Protein AF-A0A2N9L2E3-F1 (afdb_monomer_lite)

Structure (mmCIF, N/CA/C/O backbone):
data_AF-A0A2N9L2E3-F1
#
_entry.id   AF-A0A2N9L2E3-F1
#
loop_
_atom_site.group_PDB
_atom_site.id
_atom_site.type_symbol
_atom_site.label_atom_id
_atom_site.label_alt_id
_atom_site.label_comp_id
_atom_site.label_asym_id
_atom_site.label_entity_id
_atom_site.label_seq_id
_atom_site.pdbx_PDB_ins_code
_atom_site.Cartn_x
_atom_site.Cartn_y
_atom_site.Cartn_z
_atom_site.occupancy
_atom_site.B_iso_or_equiv
_atom_site.auth_seq_id
_atom_site.auth_comp_id
_atom_site.auth_asym_id
_atom_site.auth_atom_id
_atom_site.pdbx_PDB_model_num
ATOM 1 N N . MET A 1 1 ? 30.859 18.072 46.329 1.00 41.88 1 MET A N 1
ATOM 2 C CA . MET A 1 1 ? 30.736 16.629 46.038 1.00 41.88 1 MET A CA 1
ATOM 3 C C . MET A 1 1 ? 30.097 16.523 44.657 1.00 41.88 1 MET A C 1
ATOM 5 O O . MET A 1 1 ? 28.894 16.377 44.553 1.00 41.88 1 MET A O 1
ATOM 9 N N . GLU A 1 2 ? 30.746 16.957 43.581 1.00 43.81 2 GLU A N 1
ATOM 10 C CA . GLU A 1 2 ? 31.979 16.424 42.976 1.00 43.81 2 GLU A CA 1
ATOM 11 C C . GLU A 1 2 ? 31.800 14.961 42.549 1.00 43.81 2 GLU A C 1
ATOM 13 O O . GLU A 1 2 ? 31.823 14.057 43.376 1.00 43.81 2 GLU A O 1
ATOM 18 N N . GLY A 1 3 ? 31.555 14.770 41.253 1.00 44.00 3 GLY A N 1
ATOM 19 C CA . GLY A 1 3 ? 31.349 13.480 40.601 1.00 44.00 3 GLY A CA 1
ATOM 20 C C . GLY A 1 3 ? 31.456 13.664 39.091 1.00 44.00 3 GLY A C 1
ATOM 21 O O . GLY A 1 3 ? 30.455 13.857 38.412 1.00 44.00 3 GLY A O 1
ATOM 22 N N . ALA A 1 4 ? 32.693 13.716 38.599 1.00 45.03 4 ALA A N 1
ATOM 23 C CA . ALA A 1 4 ? 33.042 13.855 37.191 1.00 45.03 4 ALA A CA 1
ATOM 24 C C . ALA A 1 4 ? 33.104 12.473 36.521 1.00 45.03 4 ALA A C 1
ATOM 26 O O . ALA A 1 4 ? 33.904 11.630 36.928 1.00 45.03 4 ALA A O 1
ATOM 27 N N . GLU A 1 5 ? 32.305 12.252 35.476 1.00 58.72 5 GLU A N 1
ATOM 28 C CA . GLU A 1 5 ? 32.375 11.047 34.644 1.00 58.72 5 GLU A CA 1
ATOM 29 C C . GLU A 1 5 ? 33.217 11.318 33.387 1.00 58.72 5 GLU A C 1
ATOM 31 O O . GLU A 1 5 ? 32.956 12.237 32.610 1.00 58.72 5 GLU A O 1
ATOM 36 N N . ARG A 1 6 ? 34.288 10.531 33.224 1.00 53.75 6 ARG A N 1
ATOM 37 C CA . ARG A 1 6 ? 35.247 10.606 32.114 1.00 53.75 6 ARG A CA 1
ATOM 38 C C . ARG A 1 6 ? 34.691 9.904 30.875 1.00 53.75 6 ARG A C 1
ATOM 40 O O . ARG A 1 6 ? 34.560 8.684 30.861 1.00 53.75 6 ARG A O 1
ATOM 47 N N . VAL A 1 7 ? 34.495 10.657 29.796 1.00 56.91 7 VAL A N 1
ATOM 48 C CA . VAL A 1 7 ? 34.289 10.114 28.446 1.00 56.91 7 VAL A CA 1
ATOM 49 C C . VAL A 1 7 ? 35.645 9.703 27.869 1.00 56.91 7 VAL A C 1
ATOM 51 O O . VAL A 1 7 ? 36.526 10.535 27.663 1.00 56.91 7 VAL A O 1
ATOM 54 N N . THR A 1 8 ? 35.822 8.404 27.623 1.00 58.72 8 THR A N 1
ATOM 55 C CA . THR A 1 8 ? 37.020 7.845 26.980 1.00 58.72 8 THR A CA 1
ATOM 56 C C . THR A 1 8 ? 36.749 7.695 25.485 1.00 58.72 8 THR A C 1
ATOM 58 O O . THR A 1 8 ? 36.034 6.786 25.070 1.00 58.72 8 THR A O 1
ATOM 61 N N . ALA A 1 9 ? 37.312 8.589 24.672 1.00 44.62 9 ALA A N 1
ATOM 62 C CA . ALA A 1 9 ? 37.308 8.474 23.217 1.00 44.62 9 ALA A CA 1
ATOM 63 C C . ALA A 1 9 ? 38.351 7.432 22.774 1.00 44.62 9 ALA A C 1
ATOM 65 O O . ALA A 1 9 ? 39.535 7.562 23.089 1.00 44.62 9 ALA A O 1
ATOM 66 N N . ARG A 1 10 ? 37.924 6.397 22.040 1.00 51.38 10 ARG A N 1
ATOM 67 C CA . ARG A 1 10 ? 38.826 5.504 21.299 1.00 51.38 10 ARG A CA 1
ATOM 68 C C . ARG A 1 10 ? 38.877 5.946 19.840 1.00 51.38 10 ARG A C 1
ATOM 70 O O . ARG A 1 10 ? 37.860 5.946 19.155 1.00 51.38 10 ARG A O 1
ATOM 77 N N . ALA A 1 11 ? 40.077 6.310 19.407 1.00 46.22 11 ALA A N 1
ATOM 78 C CA . ALA A 1 11 ? 40.454 6.485 18.013 1.00 46.22 11 ALA A CA 1
ATOM 79 C C . ALA A 1 11 ? 40.506 5.124 17.298 1.00 46.22 11 ALA A C 1
ATOM 81 O O . ALA A 1 11 ? 40.903 4.126 17.904 1.00 46.22 11 ALA A O 1
ATOM 82 N N . GLN A 1 12 ? 40.148 5.098 16.013 1.00 54.38 12 GLN A N 1
ATOM 83 C CA . GLN A 1 12 ? 40.320 3.943 15.131 1.00 54.38 12 GLN A CA 1
ATOM 84 C C . GLN A 1 12 ? 41.222 4.352 13.952 1.00 54.38 12 GLN A C 1
ATOM 86 O O . GLN A 1 12 ? 41.016 5.444 13.422 1.00 54.38 12 GLN A O 1
ATOM 91 N N . PRO A 1 13 ? 42.245 3.552 13.591 1.00 57.94 13 PRO A N 1
ATOM 92 C CA . PRO A 1 13 ? 43.304 3.985 12.686 1.00 57.94 13 PRO A CA 1
ATOM 93 C C . PRO A 1 13 ? 42.975 3.792 11.202 1.00 57.94 13 PRO A C 1
ATOM 95 O O . PRO A 1 13 ? 42.287 2.848 10.810 1.00 57.94 13 PRO A O 1
ATOM 98 N N . ASP A 1 14 ? 43.565 4.684 10.407 1.00 49.47 14 ASP A N 1
ATOM 99 C CA . ASP A 1 14 ? 43.760 4.597 8.962 1.00 49.47 14 ASP A CA 1
ATOM 100 C C . ASP A 1 14 ? 44.561 3.350 8.558 1.00 49.47 14 ASP A C 1
ATOM 102 O O . ASP A 1 14 ? 45.510 2.956 9.242 1.00 49.47 14 ASP A O 1
ATOM 106 N N . GLY A 1 15 ? 44.255 2.780 7.388 1.00 39.06 15 GLY A N 1
ATOM 107 C CA . GLY A 1 15 ? 45.138 1.790 6.777 1.00 39.06 15 GLY A CA 1
ATOM 108 C C . GLY A 1 15 ? 44.638 1.124 5.494 1.00 39.06 15 GLY A C 1
ATOM 109 O O . GLY A 1 15 ? 43.715 0.321 5.527 1.00 39.06 15 GLY A O 1
ATOM 110 N N . MET A 1 16 ? 45.398 1.370 4.420 1.00 37.59 16 MET A N 1
ATOM 111 C CA . MET A 1 16 ? 45.672 0.501 3.260 1.00 37.59 16 MET A CA 1
ATOM 112 C C . MET A 1 16 ? 44.756 0.536 2.024 1.00 37.59 16 MET A C 1
ATOM 114 O O . MET A 1 16 ? 43.832 -0.248 1.835 1.00 37.59 16 MET A O 1
ATOM 118 N N . THR A 1 17 ? 45.171 1.416 1.108 1.00 46.88 17 THR A N 1
ATOM 119 C CA . THR A 1 17 ? 45.530 1.127 -0.296 1.00 46.88 17 THR A CA 1
ATOM 120 C C . THR A 1 17 ? 45.508 -0.347 -0.729 1.00 46.88 17 THR A C 1
ATOM 122 O O . THR A 1 17 ? 46.245 -1.167 -0.181 1.00 46.88 17 THR A O 1
ATOM 125 N N . SER A 1 18 ? 44.793 -0.642 -1.821 1.00 40.97 18 SER A N 1
ATOM 126 C CA . SER A 1 18 ? 45.051 -1.817 -2.658 1.00 40.97 18 SER A CA 1
ATOM 127 C C . SER A 1 18 ? 45.121 -1.417 -4.132 1.00 40.97 18 SER A C 1
ATOM 129 O O . SER A 1 18 ? 44.235 -0.756 -4.675 1.00 40.97 18 SER A O 1
ATOM 131 N N . GLU A 1 19 ? 46.254 -1.784 -4.714 1.00 40.25 19 GLU A N 1
ATOM 132 C CA . GLU A 1 19 ? 46.719 -1.558 -6.070 1.00 40.25 19 GLU A CA 1
ATOM 133 C C . GLU A 1 19 ? 46.120 -2.538 -7.098 1.00 40.25 19 GLU A C 1
ATOM 135 O O . GLU A 1 19 ? 45.819 -3.688 -6.802 1.00 40.25 19 GLU A O 1
ATOM 140 N N . HIS A 1 20 ? 46.056 -2.045 -8.339 1.00 42.19 20 HIS A N 1
ATOM 141 C CA . HIS A 1 20 ? 46.282 -2.723 -9.624 1.00 42.19 20 HIS A CA 1
ATOM 142 C C . HIS A 1 20 ? 45.625 -4.082 -9.946 1.00 42.19 20 HIS A C 1
ATOM 144 O O . HIS A 1 20 ? 46.010 -5.143 -9.468 1.00 42.19 20 HIS A O 1
ATOM 150 N N . GLY A 1 21 ? 44.772 -4.059 -10.981 1.00 38.12 21 GLY A N 1
ATOM 151 C CA . GLY A 1 21 ? 44.337 -5.264 -11.692 1.00 38.12 21 GLY A CA 1
ATOM 152 C C . GLY A 1 21 ? 43.507 -5.011 -12.955 1.00 38.12 21 GLY A C 1
ATOM 153 O O . GLY A 1 21 ? 42.462 -5.628 -13.121 1.00 38.12 21 GLY A O 1
ATOM 154 N N . LEU A 1 22 ? 43.925 -4.108 -13.856 1.00 40.19 22 LEU A N 1
ATOM 155 C CA . LEU A 1 22 ? 43.247 -3.911 -15.149 1.00 40.19 22 LEU A CA 1
ATOM 156 C C . LEU A 1 22 ? 43.776 -4.918 -16.190 1.00 40.19 22 LEU A C 1
ATOM 158 O O . LEU A 1 22 ? 44.653 -4.619 -17.002 1.00 40.19 22 LEU A O 1
ATOM 162 N N . LEU A 1 23 ? 43.246 -6.142 -16.158 1.00 43.78 23 LEU A N 1
ATOM 163 C CA . LEU A 1 23 ? 43.418 -7.119 -17.231 1.00 43.78 23 LEU A CA 1
ATOM 164 C C . LEU A 1 23 ? 42.372 -6.873 -18.323 1.00 43.78 23 LEU A C 1
ATOM 166 O O . LEU A 1 23 ? 41.165 -6.919 -18.099 1.00 43.78 23 LEU A O 1
ATOM 170 N N . ARG A 1 24 ? 42.887 -6.617 -19.528 1.00 47.34 24 ARG A N 1
ATOM 171 C CA . ARG A 1 24 ? 42.177 -6.606 -20.810 1.00 47.34 24 ARG A CA 1
ATOM 172 C C . ARG A 1 24 ? 41.229 -7.807 -20.915 1.00 47.34 24 ARG A C 1
ATOM 174 O O . ARG A 1 24 ? 41.701 -8.923 -21.112 1.00 47.34 24 ARG A O 1
ATOM 181 N N . SER A 1 25 ? 39.919 -7.573 -20.911 1.00 42.22 25 SER A N 1
ATOM 182 C CA . SER A 1 25 ? 38.968 -8.548 -21.450 1.00 42.22 25 SER A CA 1
ATOM 183 C C . SER A 1 25 ? 38.537 -8.096 -22.836 1.00 42.22 25 SER A C 1
ATOM 185 O O . SER A 1 25 ? 37.874 -7.077 -23.025 1.00 42.22 25 SER A O 1
ATOM 187 N N . ARG A 1 26 ? 39.051 -8.830 -23.822 1.00 47.16 26 ARG A N 1
ATOM 188 C CA . ARG A 1 26 ? 38.783 -8.648 -25.239 1.00 47.16 26 ARG A CA 1
ATOM 189 C C . ARG A 1 26 ? 37.327 -8.985 -25.530 1.00 47.16 26 ARG A C 1
ATOM 191 O O . ARG A 1 26 ? 36.813 -10.014 -25.107 1.00 47.16 26 ARG A O 1
ATOM 198 N N . SER A 1 27 ? 36.735 -8.112 -26.333 1.00 47.62 27 SER A N 1
ATOM 199 C CA . SER A 1 27 ? 35.524 -8.339 -27.105 1.00 47.62 27 SER A CA 1
ATOM 200 C C . SER A 1 27 ? 35.554 -9.714 -27.781 1.00 47.62 27 SER A C 1
ATOM 202 O O . SER A 1 27 ? 36.445 -10.000 -28.581 1.00 47.62 27 SER A O 1
ATOM 204 N N . ALA A 1 28 ? 34.577 -10.553 -27.452 1.00 43.78 28 ALA A N 1
ATOM 205 C CA . ALA A 1 28 ? 34.227 -11.736 -28.218 1.00 43.78 28 ALA A CA 1
ATOM 206 C C . ALA A 1 28 ? 32.705 -11.895 -28.160 1.00 43.78 28 ALA A C 1
ATOM 208 O O . ALA A 1 28 ? 32.147 -12.475 -27.230 1.00 43.78 28 ALA A O 1
ATOM 209 N N . CYS A 1 29 ? 32.033 -11.341 -29.171 1.00 39.19 29 CYS A N 1
ATOM 210 C CA . CYS A 1 29 ? 30.687 -11.745 -29.553 1.00 39.19 29 CYS A CA 1
ATOM 211 C C . CYS A 1 29 ? 30.735 -13.211 -29.998 1.00 39.19 29 CYS A C 1
ATOM 213 O O . CYS A 1 29 ? 30.868 -13.504 -31.184 1.00 39.19 29 CYS A O 1
ATOM 215 N N . HIS A 1 30 ? 30.638 -14.139 -29.049 1.00 38.81 30 HIS A N 1
ATOM 216 C CA . HIS A 1 30 ? 30.256 -15.508 -29.356 1.00 38.81 30 HIS A CA 1
ATOM 217 C C . HIS A 1 30 ? 28.737 -15.615 -29.282 1.00 38.81 30 HIS A C 1
ATOM 219 O O . HIS A 1 30 ? 28.130 -15.816 -28.234 1.00 38.81 30 HIS A O 1
ATOM 225 N N . LEU A 1 31 ? 28.149 -15.447 -30.462 1.00 40.22 31 LEU A N 1
ATOM 226 C CA . LEU A 1 31 ? 26.818 -15.889 -30.829 1.00 40.22 31 LEU A CA 1
ATOM 227 C C . LEU A 1 31 ? 26.735 -17.412 -30.614 1.00 40.22 31 LEU A C 1
ATOM 229 O O . LEU A 1 31 ? 27.096 -18.192 -31.492 1.00 40.22 31 LEU A O 1
ATOM 233 N N . VAL A 1 32 ? 26.294 -17.843 -29.432 1.00 43.12 32 VAL A N 1
ATOM 234 C CA . VAL A 1 32 ? 25.887 -19.232 -29.184 1.00 43.12 32 VAL A CA 1
ATOM 235 C C . VAL A 1 32 ? 24.375 -19.295 -29.374 1.00 43.12 32 VAL A C 1
ATOM 237 O O . VAL A 1 32 ? 23.601 -19.110 -28.441 1.00 43.12 32 VAL A O 1
ATOM 240 N N . ILE A 1 33 ? 23.947 -19.524 -30.617 1.00 41.72 33 ILE A N 1
ATOM 241 C CA . ILE A 1 33 ? 22.590 -19.991 -30.912 1.00 41.72 33 ILE A CA 1
ATOM 242 C C . ILE A 1 33 ? 22.601 -21.498 -30.665 1.00 41.72 33 ILE A C 1
ATOM 244 O O . ILE A 1 33 ? 22.858 -22.295 -31.565 1.00 41.72 33 ILE A O 1
ATOM 248 N N . THR A 1 34 ? 22.357 -21.912 -29.425 1.00 46.38 34 THR A N 1
ATOM 249 C CA . THR A 1 34 ? 21.9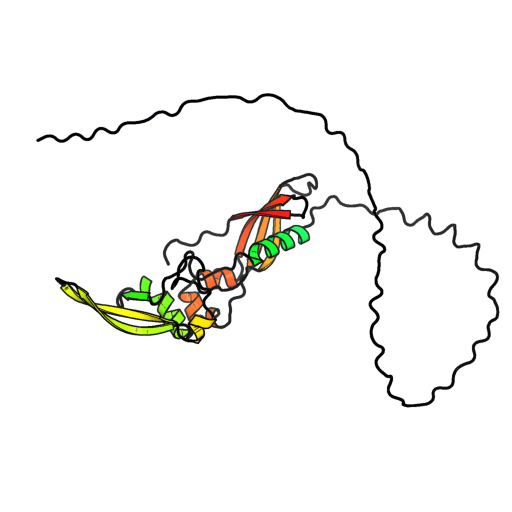45 -23.288 -29.151 1.00 46.38 34 THR A CA 1
ATOM 250 C C . THR A 1 34 ? 20.464 -23.403 -29.490 1.00 46.38 34 THR A C 1
ATOM 252 O O . THR A 1 34 ? 19.596 -22.943 -28.748 1.00 46.38 34 THR A O 1
ATOM 255 N N . LEU A 1 35 ? 20.172 -24.027 -30.634 1.00 42.91 35 LEU A N 1
ATOM 256 C CA . LEU A 1 35 ? 18.849 -24.559 -30.944 1.00 42.91 35 LEU A CA 1
ATOM 257 C C . LEU A 1 35 ? 18.411 -25.507 -29.814 1.00 42.91 35 LEU A C 1
ATOM 259 O O . LEU A 1 35 ? 18.866 -26.645 -29.737 1.00 42.91 35 LEU A O 1
ATOM 263 N N . ARG A 1 36 ? 17.483 -25.065 -28.961 1.00 47.34 36 ARG A N 1
ATOM 264 C CA . ARG A 1 36 ? 16.607 -25.964 -28.197 1.00 47.34 36 ARG A CA 1
ATOM 265 C C . ARG A 1 36 ? 15.356 -26.230 -29.029 1.00 47.34 36 ARG A C 1
ATOM 267 O O . ARG A 1 36 ? 14.308 -25.632 -28.818 1.00 47.34 36 ARG A O 1
ATOM 274 N N . ALA A 1 37 ? 15.484 -27.139 -29.988 1.00 51.03 37 ALA A N 1
ATOM 275 C CA . ALA A 1 37 ? 14.352 -27.896 -30.500 1.00 51.03 37 ALA A CA 1
ATOM 276 C C . ALA A 1 37 ? 14.330 -29.226 -29.738 1.00 51.03 37 ALA A C 1
ATOM 278 O O . ALA A 1 37 ? 14.983 -30.184 -30.136 1.00 51.03 37 ALA A O 1
ATOM 279 N N . ALA A 1 38 ? 13.640 -29.255 -28.600 1.00 43.78 38 ALA A N 1
ATOM 280 C CA . ALA A 1 38 ? 13.371 -30.491 -27.880 1.00 43.78 38 ALA A CA 1
ATOM 281 C C . ALA A 1 38 ? 11.942 -30.458 -27.324 1.00 43.78 38 ALA A C 1
ATOM 283 O O . ALA A 1 38 ? 11.614 -29.681 -26.432 1.00 43.78 38 ALA A O 1
ATOM 284 N N . GLU A 1 39 ? 11.123 -31.325 -27.920 1.00 48.88 39 GLU A N 1
ATOM 285 C CA . GLU A 1 39 ? 10.063 -32.090 -27.257 1.00 48.88 39 GLU A CA 1
ATOM 286 C C . GLU A 1 39 ? 8.805 -31.335 -26.798 1.00 48.88 39 GLU A C 1
ATOM 288 O O . GLU A 1 39 ? 8.468 -31.259 -25.620 1.00 48.88 39 GLU A O 1
ATOM 293 N N . MET A 1 40 ? 7.989 -30.919 -27.774 1.00 42.97 40 MET A N 1
ATOM 294 C CA . MET A 1 40 ? 6.531 -30.947 -27.608 1.00 42.97 40 MET A CA 1
ATOM 295 C C . MET A 1 40 ? 5.959 -32.247 -28.189 1.00 42.97 40 MET A C 1
ATOM 297 O O . MET A 1 40 ? 5.454 -32.283 -29.307 1.00 42.97 40 MET A O 1
ATOM 301 N N . THR A 1 41 ? 5.972 -33.312 -27.392 1.00 52.06 41 THR A N 1
ATOM 302 C CA . THR A 1 41 ? 5.044 -34.443 -27.545 1.00 52.06 41 THR A CA 1
ATOM 303 C C . THR A 1 41 ? 4.238 -34.591 -26.262 1.00 52.06 41 THR A C 1
ATOM 305 O O . THR A 1 41 ? 4.388 -35.550 -25.510 1.00 52.06 41 THR A O 1
ATOM 308 N N . LYS A 1 42 ? 3.364 -33.614 -25.988 1.00 45.16 42 LYS A N 1
ATOM 309 C CA . LYS A 1 42 ? 2.245 -33.828 -25.065 1.00 45.16 42 LYS A CA 1
ATOM 310 C C . LYS A 1 42 ? 1.120 -34.498 -25.846 1.00 45.16 42 LYS A C 1
ATOM 312 O O . LYS A 1 42 ? 0.374 -33.851 -26.576 1.00 45.16 42 LYS A O 1
ATOM 317 N N . SER A 1 43 ? 1.044 -35.815 -25.694 1.00 47.91 43 SER A N 1
ATOM 318 C CA . SER A 1 43 ? -0.107 -36.633 -26.060 1.00 47.91 43 SER A CA 1
ATOM 319 C C . SER A 1 43 ? -1.349 -36.108 -25.339 1.00 47.91 43 SER A C 1
ATOM 321 O O . SER A 1 43 ? -1.526 -36.340 -24.146 1.00 47.91 43 SER A O 1
ATOM 323 N N . TYR A 1 44 ? -2.208 -35.389 -26.057 1.00 48.75 44 TYR A N 1
ATOM 324 C CA . TYR A 1 44 ? -3.567 -35.123 -25.600 1.00 48.75 44 TYR A CA 1
ATOM 325 C C . TYR A 1 44 ? -4.424 -36.375 -25.850 1.00 48.75 44 TYR A C 1
ATOM 327 O O . TYR A 1 44 ? -4.431 -36.881 -26.978 1.00 48.75 44 TYR A O 1
ATOM 335 N N . PRO A 1 45 ? -5.151 -36.897 -24.845 1.00 57.53 45 PRO A N 1
ATOM 336 C CA . PRO A 1 45 ? -6.137 -37.941 -25.078 1.00 57.53 45 PRO A CA 1
ATOM 337 C C . PRO A 1 45 ? -7.242 -37.402 -25.994 1.00 57.53 45 PRO A C 1
ATOM 339 O O . PRO A 1 45 ? -7.837 -36.355 -25.741 1.00 57.53 45 PRO A O 1
ATOM 342 N N . ARG A 1 46 ? -7.487 -38.123 -27.093 1.00 50.75 46 ARG A N 1
ATOM 343 C CA . ARG A 1 46 ? -8.557 -37.835 -28.051 1.00 50.75 46 ARG A CA 1
ATOM 344 C C . ARG A 1 46 ? -9.906 -37.954 -27.346 1.00 50.75 46 ARG A C 1
ATOM 346 O O . ARG A 1 46 ? -10.272 -39.039 -26.899 1.00 50.75 46 ARG A O 1
ATOM 353 N N . ALA A 1 47 ? -10.653 -36.857 -27.293 1.00 54.38 47 ALA A N 1
ATOM 354 C CA . ALA A 1 47 ? -12.073 -36.905 -26.986 1.00 54.38 47 ALA A CA 1
ATOM 355 C C . ALA A 1 47 ? -12.824 -37.657 -28.110 1.00 54.38 47 ALA A C 1
ATOM 357 O O . ALA A 1 47 ? -12.482 -37.494 -29.287 1.00 54.38 47 ALA A O 1
ATOM 358 N N . PRO A 1 48 ? -13.833 -38.482 -27.784 1.00 57.78 48 PRO A N 1
ATOM 359 C CA . PRO A 1 48 ? -14.661 -39.150 -28.781 1.00 57.78 48 PRO A CA 1
ATOM 360 C C . PRO A 1 48 ? -15.545 -38.133 -29.517 1.00 57.78 48 PRO A C 1
ATOM 362 O O . PRO A 1 48 ? -16.324 -37.409 -28.900 1.00 57.78 48 PRO A O 1
ATOM 365 N N . CYS A 1 49 ? -15.443 -38.089 -30.849 1.00 45.50 49 CYS A N 1
ATOM 366 C CA . CYS A 1 49 ? -16.371 -37.327 -31.679 1.00 45.50 49 CYS A CA 1
ATOM 367 C C . CYS A 1 49 ? -17.790 -37.916 -31.557 1.00 45.50 49 CYS A C 1
ATOM 369 O O . CYS A 1 49 ? -17.969 -39.113 -31.810 1.00 45.50 49 CYS A O 1
ATOM 371 N N . PRO A 1 50 ? -18.811 -37.106 -31.229 1.00 53.78 50 PRO A N 1
ATOM 372 C CA . PRO A 1 50 ? -20.196 -37.534 -31.329 1.00 53.78 50 PRO A CA 1
ATOM 373 C C . PRO A 1 50 ? -20.557 -37.757 -32.802 1.00 53.78 50 PRO A C 1
ATOM 375 O O . PRO A 1 50 ? -20.347 -36.899 -33.660 1.00 53.78 50 PRO A O 1
ATOM 378 N N . ARG A 1 51 ? -21.088 -38.948 -33.093 1.00 54.94 51 ARG A N 1
ATOM 379 C CA . ARG A 1 51 ? -21.717 -39.284 -34.373 1.00 54.94 51 ARG A CA 1
ATOM 380 C C . ARG A 1 51 ? -22.857 -38.305 -34.610 1.00 54.94 51 ARG A C 1
ATOM 382 O O . ARG A 1 51 ? -23.798 -38.350 -33.838 1.00 54.94 51 ARG A O 1
ATOM 389 N N . LEU A 1 52 ? -22.833 -37.527 -35.685 1.00 51.56 52 LEU A N 1
ATOM 390 C CA . LEU A 1 52 ? -24.052 -37.148 -36.397 1.00 51.56 52 LEU A CA 1
ATOM 391 C C . LEU A 1 52 ? -23.694 -36.671 -37.819 1.00 51.56 52 LEU A C 1
ATOM 393 O O . LEU A 1 52 ? -22.989 -35.687 -38.003 1.00 51.56 52 LEU A O 1
ATOM 397 N N . HIS A 1 53 ? -24.253 -37.397 -38.790 1.00 56.66 53 HIS A N 1
ATOM 398 C CA . HIS A 1 53 ? -24.526 -37.031 -40.188 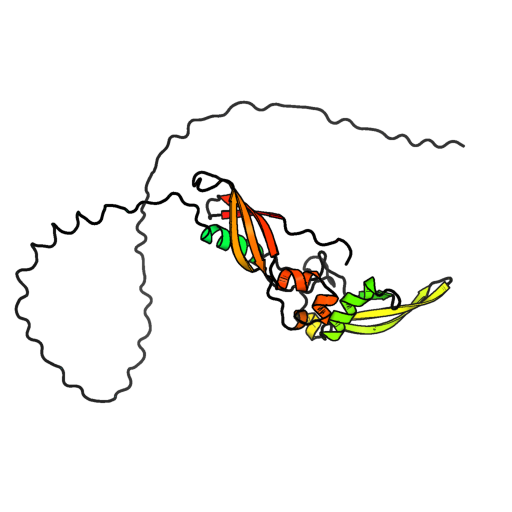1.00 56.66 53 HIS A CA 1
ATOM 399 C C . HIS A 1 53 ? -23.479 -37.373 -41.275 1.00 56.66 53 HIS A C 1
ATOM 401 O O . HIS A 1 53 ? -22.283 -37.142 -41.105 1.00 56.66 53 HIS A O 1
ATOM 407 N N . PRO A 1 54 ? -23.932 -37.949 -42.413 1.00 57.00 54 PRO A N 1
ATOM 408 C CA . PRO A 1 54 ? -23.067 -38.375 -43.504 1.00 57.00 54 PRO A CA 1
ATOM 409 C C . PRO A 1 54 ? -22.781 -37.205 -44.453 1.00 57.00 54 PRO A C 1
ATOM 411 O O . PRO A 1 54 ? -23.675 -36.720 -45.143 1.00 57.00 54 PRO A O 1
ATOM 414 N N . ILE A 1 55 ? -21.521 -36.779 -44.531 1.00 62.00 55 ILE A N 1
ATOM 415 C CA . ILE A 1 55 ? -21.033 -35.914 -45.613 1.00 62.00 55 ILE A CA 1
ATOM 416 C C . ILE A 1 55 ? -20.249 -36.802 -46.593 1.00 62.00 55 ILE A C 1
ATOM 418 O O . ILE A 1 55 ? -19.344 -37.520 -46.158 1.00 62.00 55 ILE A O 1
ATOM 422 N N . PRO A 1 56 ? -20.569 -36.802 -47.901 1.00 54.41 56 PRO A N 1
ATOM 423 C CA . PRO A 1 56 ? -19.886 -37.645 -48.875 1.00 54.41 56 PRO A CA 1
ATOM 424 C C . PRO A 1 56 ? -18.428 -37.211 -49.086 1.00 54.41 56 PRO A C 1
ATOM 426 O O . PRO A 1 56 ? -18.133 -36.061 -49.415 1.00 54.41 56 PRO A O 1
ATOM 429 N N . CYS A 1 57 ? -17.507 -38.169 -48.936 1.00 45.38 57 CYS A N 1
ATOM 430 C CA . CYS A 1 57 ? -16.090 -38.018 -49.252 1.00 45.38 57 CYS A CA 1
ATOM 431 C C . CYS A 1 57 ? -15.890 -37.701 -50.742 1.00 45.38 57 CYS A C 1
ATOM 433 O O . CYS A 1 57 ? -16.112 -38.541 -51.617 1.00 45.38 57 CYS A O 1
ATOM 435 N N . ARG A 1 58 ? -15.411 -36.489 -51.030 1.00 51.44 58 ARG A N 1
ATOM 436 C CA . ARG A 1 58 ? -14.983 -36.060 -52.364 1.00 51.44 58 ARG A CA 1
ATOM 437 C C . ARG A 1 58 ? -13.634 -36.711 -52.702 1.00 51.44 58 ARG A C 1
ATOM 439 O O . ARG A 1 58 ? -12.613 -36.363 -52.116 1.00 51.44 58 ARG A O 1
ATOM 446 N N . LYS A 1 59 ? -13.636 -37.655 -53.649 1.00 49.44 59 LYS A N 1
ATOM 447 C CA . LYS A 1 59 ? -12.431 -38.229 -54.279 1.00 49.44 59 LYS A CA 1
ATOM 448 C C . LYS A 1 59 ? -11.671 -37.131 -55.036 1.00 49.44 59 LYS A C 1
ATOM 450 O O . LYS A 1 59 ? -12.170 -36.623 -56.036 1.00 49.44 59 LYS A O 1
ATOM 455 N N . GLY A 1 60 ? -10.481 -36.770 -54.560 1.00 47.94 60 GLY A N 1
ATOM 456 C CA . GLY A 1 60 ? -9.521 -35.938 -55.289 1.00 47.94 60 GLY A CA 1
ATOM 457 C C . GLY A 1 60 ? -8.516 -36.812 -56.039 1.00 47.94 60 GLY A C 1
ATOM 458 O O . GLY A 1 60 ? -7.869 -37.661 -55.430 1.00 47.94 60 GLY A O 1
ATOM 459 N N . ASN A 1 61 ? -8.414 -36.619 -57.355 1.00 54.38 61 ASN A N 1
ATOM 460 C CA . ASN A 1 61 ? -7.439 -37.272 -58.232 1.00 54.38 61 ASN A CA 1
ATOM 461 C C . ASN A 1 61 ? -5.996 -36.844 -57.894 1.00 54.38 61 ASN A C 1
ATOM 463 O O . ASN A 1 61 ? -5.753 -35.643 -57.770 1.00 54.38 61 ASN A O 1
ATOM 467 N N . PRO A 1 62 ? -5.022 -37.771 -57.843 1.00 51.66 62 PRO A N 1
ATOM 468 C CA . PRO A 1 62 ? -3.609 -37.434 -57.762 1.00 51.66 62 PRO A CA 1
ATOM 469 C C . PRO A 1 62 ? -3.017 -37.345 -59.173 1.00 51.66 62 PRO A C 1
ATOM 471 O O . PRO A 1 62 ? -2.593 -38.346 -59.746 1.00 51.66 62 PRO A O 1
ATOM 474 N N . ILE A 1 63 ? -2.978 -36.147 -59.754 1.00 53.91 63 ILE A N 1
ATOM 475 C CA . ILE A 1 63 ? -2.161 -35.885 -60.943 1.00 53.91 63 ILE A CA 1
ATOM 476 C C . ILE A 1 63 ? -1.365 -34.604 -60.697 1.00 53.91 63 ILE A C 1
ATOM 478 O O . ILE A 1 63 ? -1.908 -33.612 -60.223 1.00 53.91 63 ILE A O 1
ATOM 482 N N . LEU A 1 64 ? -0.086 -34.660 -61.074 1.00 52.41 64 LEU A N 1
ATOM 483 C CA . LEU A 1 64 ? 0.881 -33.560 -61.149 1.00 52.41 64 LEU A CA 1
ATOM 484 C C . LEU A 1 64 ? 1.718 -33.253 -59.892 1.00 52.41 64 LEU A C 1
ATOM 486 O O . LEU A 1 64 ? 1.926 -32.113 -59.493 1.00 52.41 64 LEU A O 1
ATOM 490 N N . MET A 1 65 ? 2.329 -34.297 -59.336 1.00 53.91 65 MET A N 1
ATOM 491 C CA . MET A 1 65 ? 3.562 -34.187 -58.554 1.00 53.91 65 MET A CA 1
ATOM 492 C C . MET A 1 65 ? 4.732 -34.484 -59.502 1.00 53.91 65 MET A C 1
ATOM 494 O O . MET A 1 65 ? 5.004 -35.656 -59.731 1.00 53.91 65 MET A O 1
ATOM 498 N N . ARG A 1 66 ? 5.333 -33.456 -60.130 1.00 50.22 66 ARG A N 1
ATOM 499 C CA . ARG A 1 66 ? 6.635 -33.468 -60.858 1.00 50.22 66 ARG A CA 1
ATOM 500 C C . ARG A 1 66 ? 6.755 -32.204 -61.726 1.00 50.22 66 ARG A C 1
ATOM 502 O O . ARG A 1 66 ? 6.511 -32.303 -62.913 1.00 50.22 66 ARG A O 1
ATOM 509 N N . THR A 1 67 ? 7.079 -31.047 -61.132 1.00 50.81 67 THR A N 1
ATOM 510 C CA . THR A 1 67 ? 7.762 -29.876 -61.764 1.00 50.81 67 THR A CA 1
ATOM 511 C C . THR A 1 67 ? 7.602 -28.607 -60.907 1.00 50.81 67 THR A C 1
ATOM 513 O O . THR A 1 67 ? 7.127 -27.580 -61.377 1.00 50.81 67 THR A O 1
ATOM 516 N N . ALA A 1 68 ? 7.965 -28.653 -59.624 1.00 49.66 68 ALA A N 1
ATOM 517 C CA . ALA A 1 68 ? 8.032 -27.439 -58.792 1.00 49.66 68 ALA A CA 1
ATOM 518 C C . ALA A 1 68 ? 9.186 -27.495 -57.775 1.00 49.66 68 ALA A C 1
ATOM 520 O O . ALA A 1 68 ? 9.118 -26.922 -56.695 1.00 49.66 68 ALA A O 1
ATOM 521 N N . ILE A 1 69 ? 10.254 -28.219 -58.115 1.00 51.12 69 ILE A N 1
ATOM 522 C CA . ILE A 1 69 ? 11.487 -28.309 -57.326 1.00 51.12 69 ILE A CA 1
ATOM 523 C C . ILE A 1 69 ? 12.602 -27.711 -58.185 1.00 51.12 69 ILE A C 1
ATOM 525 O O . ILE A 1 69 ? 13.465 -28.439 -58.646 1.00 51.12 69 ILE A O 1
ATOM 529 N N . LEU A 1 70 ? 12.507 -26.424 -58.537 1.00 47.75 70 LEU A N 1
ATOM 530 C CA . LEU A 1 70 ? 13.614 -25.667 -59.161 1.00 47.75 70 LEU A CA 1
ATOM 531 C C . LEU A 1 70 ? 13.401 -24.138 -59.185 1.00 47.75 70 LEU A C 1
ATOM 533 O O . LEU A 1 70 ? 14.124 -23.425 -59.869 1.00 47.75 70 LEU A O 1
ATOM 537 N N . THR A 1 71 ? 12.450 -23.605 -58.411 1.00 46.00 71 THR A N 1
ATOM 538 C CA . THR A 1 71 ? 12.198 -22.153 -58.284 1.00 46.00 71 THR A CA 1
ATOM 539 C C . THR A 1 71 ? 11.922 -21.743 -56.831 1.00 46.00 71 THR A C 1
ATOM 541 O O . THR A 1 71 ? 11.066 -20.910 -56.564 1.00 46.00 71 THR A O 1
ATOM 544 N N . ILE A 1 72 ? 12.624 -22.347 -55.865 1.00 50.38 72 ILE A N 1
ATOM 545 C CA . ILE A 1 72 ? 12.603 -21.939 -54.440 1.00 50.38 72 ILE A CA 1
ATOM 546 C C . ILE A 1 72 ? 14.045 -21.822 -53.913 1.00 50.38 72 ILE A C 1
ATOM 548 O O . ILE A 1 72 ? 14.360 -22.224 -52.801 1.00 50.38 72 ILE A O 1
ATOM 552 N N . VAL A 1 73 ? 14.972 -21.341 -54.747 1.00 50.09 73 VAL A N 1
ATOM 553 C CA . VAL A 1 73 ? 16.378 -21.120 -54.340 1.00 50.09 73 VAL A CA 1
ATOM 554 C C . VAL A 1 73 ? 16.818 -19.663 -54.545 1.00 50.09 73 VAL A C 1
ATOM 556 O O . VAL A 1 73 ? 17.787 -19.236 -53.930 1.00 50.09 73 VAL A O 1
ATOM 559 N N . LEU A 1 74 ? 16.073 -18.843 -55.302 1.00 46.91 74 LEU A N 1
ATOM 560 C CA . LEU A 1 74 ? 16.448 -17.441 -55.566 1.00 46.91 74 LEU A CA 1
ATOM 561 C C . LEU A 1 74 ? 15.622 -16.372 -54.824 1.00 46.91 74 LEU A C 1
ATOM 563 O O . LEU A 1 74 ? 15.953 -15.195 -54.904 1.00 46.91 74 LEU A O 1
ATOM 567 N N . THR A 1 75 ? 14.597 -16.748 -54.056 1.00 47.78 75 THR A N 1
ATOM 568 C CA . THR A 1 75 ? 13.753 -15.824 -53.263 1.00 47.78 75 THR A CA 1
ATOM 569 C C . THR A 1 75 ? 13.959 -15.948 -51.750 1.00 47.78 75 THR A C 1
ATOM 571 O O . THR A 1 75 ? 13.140 -15.474 -50.972 1.00 47.78 75 THR A O 1
ATOM 574 N N . ALA A 1 76 ? 15.062 -16.559 -51.307 1.00 49.31 76 ALA A N 1
ATOM 575 C CA . ALA A 1 76 ? 15.441 -16.627 -49.889 1.00 49.31 76 ALA A CA 1
ATOM 576 C C . ALA A 1 76 ? 16.567 -15.643 -49.503 1.00 49.31 76 ALA A C 1
ATOM 578 O O . ALA A 1 76 ? 16.884 -15.507 -48.326 1.00 49.31 76 ALA A O 1
ATOM 579 N N . ALA A 1 77 ? 17.164 -14.932 -50.468 1.00 50.75 77 ALA A N 1
ATOM 580 C CA . ALA A 1 77 ? 18.328 -14.069 -50.226 1.00 50.75 77 ALA A CA 1
ATOM 581 C C . ALA A 1 77 ? 17.992 -12.588 -49.944 1.00 50.75 77 ALA A C 1
ATOM 583 O O . ALA A 1 77 ? 18.885 -11.824 -49.591 1.00 50.75 77 ALA A O 1
ATOM 584 N N . ALA A 1 78 ? 16.727 -12.168 -50.064 1.00 51.44 78 ALA A N 1
ATOM 585 C CA . ALA A 1 78 ? 16.327 -10.758 -49.929 1.00 51.44 78 ALA A CA 1
ATOM 586 C C . ALA A 1 78 ? 15.651 -10.400 -48.587 1.00 51.44 78 ALA A C 1
ATOM 588 O O . ALA A 1 78 ? 15.243 -9.261 -48.398 1.00 51.44 78 ALA A O 1
ATOM 589 N N . ALA A 1 79 ? 15.539 -11.337 -47.638 1.00 54.25 79 ALA A N 1
ATOM 590 C CA . ALA A 1 79 ? 14.884 -11.101 -46.342 1.00 54.25 79 ALA A CA 1
ATOM 591 C C . ALA A 1 79 ? 15.855 -10.755 -45.191 1.00 54.25 79 ALA A C 1
ATOM 593 O O . ALA A 1 79 ? 15.461 -10.780 -44.029 1.00 54.25 79 ALA A O 1
ATOM 594 N N . LEU A 1 80 ? 17.125 -10.449 -45.486 1.00 54.53 80 LEU A N 1
ATOM 595 C CA . LEU A 1 80 ? 18.148 -10.143 -44.469 1.00 54.53 80 LEU A CA 1
ATOM 596 C C . LEU A 1 80 ? 18.429 -8.644 -44.290 1.00 54.53 80 LEU A C 1
ATOM 598 O O . LEU A 1 80 ? 19.274 -8.267 -43.480 1.00 54.53 80 LEU A O 1
ATOM 602 N N . THR A 1 81 ? 17.732 -7.767 -45.011 1.00 54.12 81 THR A N 1
ATOM 603 C CA . THR A 1 81 ? 17.935 -6.321 -44.895 1.00 54.12 81 THR A CA 1
ATOM 604 C C . THR A 1 81 ? 16.900 -5.695 -43.963 1.00 54.12 81 THR A C 1
ATOM 606 O O . THR A 1 81 ? 15.713 -5.689 -44.274 1.00 54.12 81 THR A O 1
ATOM 609 N N . ALA A 1 82 ? 17.403 -5.106 -42.872 1.00 52.88 82 ALA A N 1
ATOM 610 C CA . ALA A 1 82 ? 16.728 -4.198 -41.936 1.00 52.88 82 ALA A CA 1
ATOM 611 C C . ALA A 1 82 ? 15.984 -4.808 -40.730 1.00 52.88 82 ALA A C 1
ATOM 613 O O . ALA A 1 82 ? 14.929 -4.330 -40.327 1.00 52.88 82 ALA A O 1
ATOM 614 N N . GLY A 1 83 ? 16.617 -5.751 -40.029 1.00 44.91 83 GLY A N 1
ATOM 615 C CA . GLY A 1 83 ? 16.468 -5.823 -38.571 1.00 44.91 83 GLY A CA 1
ATOM 616 C C . GLY A 1 83 ? 17.325 -4.740 -37.912 1.00 44.91 83 GLY A C 1
ATOM 617 O O . GLY A 1 83 ? 18.341 -5.052 -37.299 1.00 44.91 83 GLY A O 1
ATOM 618 N N . CYS A 1 84 ? 16.986 -3.463 -38.111 1.00 50.91 84 CYS A N 1
ATOM 619 C CA . CYS A 1 84 ? 17.654 -2.358 -37.429 1.00 50.91 84 CYS A CA 1
ATOM 620 C C . CYS A 1 84 ? 17.274 -2.452 -35.948 1.00 50.91 84 CYS A C 1
ATOM 622 O O . CYS A 1 84 ? 16.235 -1.942 -35.537 1.00 50.91 84 CYS A O 1
ATOM 624 N N . HIS A 1 85 ? 18.072 -3.164 -35.153 1.00 49.56 85 HIS A N 1
ATOM 625 C CA . HIS A 1 85 ? 17.943 -3.123 -33.705 1.00 49.56 85 HIS A CA 1
ATOM 626 C C . HIS A 1 85 ? 18.307 -1.698 -33.294 1.00 49.56 85 HIS A C 1
ATOM 628 O O . HIS A 1 85 ? 19.480 -1.330 -33.217 1.00 49.56 85 HIS A O 1
ATOM 634 N N . THR A 1 86 ? 17.303 -0.851 -33.089 1.00 53.12 86 THR A N 1
ATOM 635 C CA . THR A 1 86 ? 17.520 0.348 -32.298 1.00 53.12 86 THR A CA 1
ATOM 636 C C . THR A 1 86 ? 17.968 -0.160 -30.933 1.00 53.12 86 THR A C 1
ATOM 638 O O . THR A 1 86 ? 17.298 -0.995 -30.322 1.00 53.12 86 THR A O 1
ATOM 641 N N . ASN A 1 87 ? 19.138 0.280 -30.470 1.00 58.59 87 ASN A N 1
ATOM 642 C CA . ASN A 1 87 ? 19.645 0.009 -29.120 1.00 58.59 87 ASN A CA 1
ATOM 643 C C . ASN A 1 87 ? 18.836 0.812 -28.083 1.00 58.59 87 ASN A C 1
ATOM 645 O O . ASN A 1 87 ? 19.375 1.500 -27.223 1.00 58.59 87 ASN A O 1
ATOM 649 N N . THR A 1 88 ? 17.517 0.794 -28.237 1.00 71.31 88 THR A N 1
ATOM 650 C CA . THR A 1 88 ? 16.556 1.456 -27.379 1.00 71.31 88 THR A CA 1
ATOM 651 C C . THR A 1 88 ? 16.320 0.580 -26.175 1.00 71.31 88 THR A C 1
ATOM 653 O O . THR A 1 88 ? 16.175 -0.639 -26.280 1.00 71.31 88 THR A O 1
ATOM 656 N N . VAL A 1 89 ? 16.290 1.226 -25.026 1.00 82.69 89 VAL A N 1
ATOM 657 C CA . VAL A 1 89 ? 16.043 0.573 -23.752 1.00 82.69 89 VAL A CA 1
ATOM 658 C C . VAL A 1 89 ? 14.605 0.071 -23.735 1.00 82.69 89 VAL A C 1
ATOM 660 O O . VAL A 1 89 ? 13.675 0.826 -24.018 1.00 82.69 89 VAL A O 1
ATOM 663 N N . ASP A 1 90 ? 14.417 -1.207 -23.410 1.00 88.19 90 ASP A N 1
ATOM 664 C CA . ASP A 1 90 ? 13.084 -1.790 -23.302 1.00 88.19 90 ASP A CA 1
ATOM 665 C C . ASP A 1 90 ? 12.420 -1.382 -21.977 1.00 88.19 90 ASP A C 1
ATOM 667 O O . ASP A 1 90 ? 12.698 -1.939 -20.911 1.00 88.19 90 ASP A O 1
ATOM 671 N N . THR A 1 91 ? 11.512 -0.408 -22.041 1.00 91.19 91 THR A N 1
ATOM 672 C CA . THR A 1 91 ? 10.741 0.056 -20.879 1.00 91.19 91 THR A CA 1
ATOM 673 C C . THR A 1 91 ? 9.775 -1.006 -20.352 1.00 91.19 91 THR A C 1
ATOM 675 O O . THR A 1 91 ? 9.419 -0.974 -19.169 1.00 91.19 91 THR A O 1
ATOM 678 N N . PHE A 1 92 ? 9.385 -1.988 -21.174 1.00 92.75 92 PHE A N 1
ATOM 679 C CA . PHE A 1 92 ? 8.588 -3.122 -20.716 1.00 92.75 92 PHE A CA 1
ATOM 680 C C . PHE A 1 92 ? 9.387 -3.989 -19.738 1.00 92.75 92 PHE A C 1
ATOM 682 O O . PHE A 1 92 ? 8.849 -4.417 -18.713 1.00 92.75 92 PHE A O 1
ATOM 689 N N . ALA A 1 93 ? 10.687 -4.169 -19.982 1.00 93.38 93 ALA A N 1
ATOM 690 C CA . ALA A 1 93 ? 11.570 -4.882 -19.067 1.00 93.38 93 ALA A CA 1
ATOM 691 C C . ALA A 1 93 ? 11.697 -4.165 -17.707 1.00 93.38 93 ALA A C 1
ATOM 693 O O . ALA A 1 93 ? 11.672 -4.829 -16.669 1.00 93.38 93 ALA A O 1
ATOM 694 N N . PHE A 1 94 ? 11.744 -2.825 -17.682 1.00 95.19 94 PHE A N 1
ATOM 695 C CA . PHE A 1 94 ? 11.697 -2.055 -16.428 1.00 95.19 94 PHE A CA 1
ATOM 696 C C . PHE A 1 94 ? 10.383 -2.251 -15.679 1.00 95.19 94 PHE A C 1
ATOM 698 O O . PHE A 1 94 ? 10.386 -2.548 -14.484 1.00 95.19 94 PHE A O 1
ATOM 705 N N . LYS A 1 95 ? 9.254 -2.145 -16.387 1.00 96.19 95 LYS A N 1
ATOM 706 C CA . LYS A 1 95 ? 7.927 -2.382 -15.812 1.00 96.19 95 LYS A CA 1
ATOM 707 C C . LYS A 1 95 ? 7.814 -3.790 -15.221 1.00 96.19 95 LYS A C 1
ATOM 709 O O . LYS A 1 95 ? 7.288 -3.951 -14.122 1.00 96.19 95 LYS A O 1
ATOM 714 N N . SER A 1 96 ? 8.329 -4.802 -15.918 1.00 95.62 96 SER A N 1
ATOM 715 C CA . SER A 1 96 ? 8.347 -6.187 -15.437 1.00 95.62 96 SER A CA 1
ATOM 716 C C . SER A 1 96 ? 9.199 -6.350 -14.176 1.00 95.62 96 SER A C 1
ATOM 718 O O . SER A 1 96 ? 8.758 -6.990 -13.221 1.00 95.62 96 SER A O 1
ATOM 720 N N . ALA A 1 97 ? 10.392 -5.750 -14.142 1.00 95.94 97 ALA A N 1
ATOM 721 C CA . ALA A 1 97 ? 11.272 -5.786 -12.975 1.00 95.94 97 ALA A CA 1
ATOM 722 C C . ALA A 1 97 ? 10.633 -5.114 -11.750 1.00 95.94 97 ALA A C 1
ATOM 724 O O . ALA A 1 97 ? 10.646 -5.683 -10.660 1.00 95.94 97 ALA A O 1
ATOM 725 N N . LEU A 1 98 ? 10.009 -3.949 -11.939 1.00 96.81 98 LEU A N 1
ATOM 726 C CA . LEU A 1 98 ? 9.301 -3.226 -10.880 1.00 96.81 98 LEU A CA 1
ATOM 727 C C . LEU A 1 98 ? 8.078 -3.996 -10.363 1.00 96.81 98 LEU A C 1
ATOM 729 O O . LEU A 1 98 ? 7.907 -4.121 -9.155 1.00 96.81 98 LEU A O 1
ATOM 733 N N . ASN A 1 99 ? 7.257 -4.572 -11.246 1.00 95.25 99 ASN A N 1
ATOM 734 C CA . ASN A 1 99 ? 6.133 -5.415 -10.819 1.00 95.25 99 ASN A CA 1
ATOM 735 C C . ASN A 1 99 ? 6.614 -6.658 -10.050 1.00 95.25 99 ASN A C 1
ATOM 737 O O . ASN A 1 99 ? 5.989 -7.055 -9.071 1.00 95.25 99 ASN A O 1
ATOM 741 N N . THR A 1 100 ? 7.734 -7.258 -10.469 1.00 95.06 100 THR A N 1
ATOM 742 C CA . THR A 1 100 ? 8.338 -8.400 -9.763 1.00 95.06 100 THR A CA 1
ATOM 743 C C . THR A 1 100 ? 8.830 -7.988 -8.378 1.00 95.06 100 THR A C 1
ATOM 745 O O . THR A 1 100 ? 8.592 -8.705 -7.413 1.00 95.06 100 THR A O 1
ATOM 748 N N . TYR A 1 101 ? 9.461 -6.817 -8.262 1.00 95.38 101 TYR A N 1
ATOM 749 C CA . TYR A 1 101 ? 9.859 -6.249 -6.976 1.00 95.38 101 TYR A CA 1
ATOM 750 C C . TYR A 1 101 ? 8.651 -6.047 -6.050 1.00 95.38 101 TYR A C 1
ATOM 752 O O . TYR A 1 101 ? 8.668 -6.502 -4.909 1.00 95.38 101 TYR A O 1
ATOM 760 N N . TYR A 1 102 ? 7.569 -5.445 -6.543 1.00 95.12 102 TYR A N 1
ATOM 761 C CA . TYR A 1 102 ? 6.376 -5.188 -5.734 1.00 95.12 102 TYR A CA 1
ATOM 762 C C . TYR A 1 102 ? 5.560 -6.434 -5.380 1.00 95.12 102 TYR A C 1
ATOM 764 O O . TYR A 1 102 ? 4.772 -6.390 -4.437 1.00 95.12 102 TYR A O 1
ATOM 772 N N . ALA A 1 103 ? 5.781 -7.569 -6.050 1.00 93.38 103 ALA A N 1
ATOM 773 C CA . ALA A 1 103 ? 5.141 -8.832 -5.686 1.00 93.38 103 ALA A CA 1
ATOM 774 C C . ALA A 1 103 ? 5.496 -9.294 -4.259 1.00 93.38 103 ALA A C 1
ATOM 776 O O . ALA A 1 103 ? 4.689 -9.969 -3.625 1.00 93.38 103 ALA A O 1
ATOM 777 N N . SER A 1 104 ? 6.671 -8.916 -3.742 1.00 90.88 104 SER A N 1
ATOM 778 C CA . SER A 1 104 ? 7.096 -9.207 -2.364 1.00 90.88 104 SER A CA 1
ATOM 779 C C . SER A 1 104 ? 7.035 -7.999 -1.423 1.00 90.88 104 SER A C 1
ATOM 781 O O . SER A 1 104 ? 7.431 -8.124 -0.268 1.00 90.88 104 SER A O 1
ATOM 783 N N . HIS A 1 105 ? 6.571 -6.839 -1.898 1.00 91.56 105 HIS A N 1
ATOM 784 C CA . HIS A 1 105 ? 6.502 -5.592 -1.127 1.00 91.56 105 HIS A CA 1
ATOM 785 C C . HIS A 1 105 ? 5.085 -5.008 -1.223 1.00 91.56 105 HIS A C 1
ATOM 787 O O . HIS A 1 105 ? 4.866 -4.037 -1.953 1.00 91.56 105 HIS A O 1
ATOM 793 N N . PRO A 1 106 ? 4.097 -5.635 -0.559 1.00 92.00 106 PRO A N 1
ATOM 794 C CA . PRO A 1 106 ? 2.752 -5.090 -0.511 1.00 92.00 106 PRO A CA 1
ATOM 795 C C . PRO A 1 106 ? 2.736 -3.775 0.270 1.00 92.00 106 PRO A C 1
ATOM 797 O O . PRO A 1 106 ? 3.490 -3.596 1.226 1.00 92.00 106 PRO A O 1
ATOM 800 N N . ASP A 1 107 ? 1.843 -2.880 -0.130 1.00 92.31 107 ASP A N 1
ATOM 801 C CA . ASP A 1 107 ? 1.583 -1.636 0.578 1.00 92.31 107 ASP A CA 1
ATOM 802 C C . ASP A 1 107 ? 0.578 -1.885 1.708 1.00 92.31 107 ASP A C 1
ATOM 804 O O . ASP A 1 107 ? -0.427 -2.583 1.512 1.00 92.31 107 ASP A O 1
ATOM 808 N N . CYS A 1 108 ? 0.855 -1.363 2.900 1.00 94.00 108 CYS A N 1
ATOM 809 C CA . CYS A 1 108 ? 0.076 -1.638 4.103 1.00 94.00 108 CYS A CA 1
ATOM 810 C C . CYS A 1 108 ? -0.245 -0.357 4.872 1.00 94.00 108 CYS A C 1
ATOM 812 O O . CYS A 1 108 ? 0.459 0.638 4.755 1.00 94.00 108 CYS A O 1
ATOM 814 N N . LEU A 1 109 ? -1.325 -0.378 5.662 1.00 93.69 109 LEU A N 1
ATOM 815 C CA . LEU A 1 109 ? -1.839 0.824 6.333 1.00 93.69 109 LEU A CA 1
ATOM 816 C C . LEU A 1 109 ? -0.805 1.499 7.239 1.00 93.69 109 LEU A C 1
ATOM 818 O O . LEU A 1 109 ? -0.764 2.725 7.317 1.00 93.69 109 LEU A O 1
ATOM 822 N N . TRP A 1 110 ? 0.016 0.698 7.919 1.00 91.44 110 TRP A N 1
ATOM 823 C CA . TRP A 1 110 ? 1.082 1.189 8.790 1.00 91.44 110 TRP A CA 1
ATOM 824 C C . TRP A 1 110 ? 2.462 0.826 8.249 1.00 91.44 110 TRP A C 1
ATOM 826 O O . TRP A 1 110 ? 2.656 -0.251 7.691 1.00 91.44 110 TRP A O 1
ATOM 836 N N . ASN A 1 111 ? 3.451 1.685 8.502 1.00 88.44 111 ASN A N 1
ATOM 837 C CA . ASN A 1 111 ? 4.850 1.404 8.163 1.00 88.44 111 ASN A CA 1
ATOM 838 C C . ASN A 1 111 ? 5.439 0.253 8.979 1.00 88.44 111 ASN A C 1
ATOM 840 O O . ASN A 1 111 ? 6.389 -0.393 8.543 1.00 88.44 111 ASN A O 1
ATOM 844 N N . GLN A 1 112 ? 4.927 0.045 10.190 1.00 90.56 112 GLN A N 1
ATOM 845 C CA . GLN A 1 112 ? 5.354 -1.011 11.095 1.00 90.56 112 GLN A CA 1
ATOM 846 C C . GLN A 1 112 ? 4.134 -1.831 11.520 1.00 90.56 112 GLN A C 1
ATOM 848 O O . GLN A 1 112 ? 3.047 -1.265 11.672 1.00 90.56 112 GLN A O 1
ATOM 853 N N . PRO A 1 113 ? 4.284 -3.151 11.707 1.00 93.31 113 PRO A N 1
ATOM 854 C CA . PRO A 1 113 ? 3.217 -3.996 12.223 1.00 93.31 113 PRO A CA 1
ATOM 855 C C . PRO A 1 113 ? 2.674 -3.479 13.559 1.00 93.31 113 PRO A C 1
ATOM 857 O O . PRO A 1 113 ? 3.423 -3.081 14.451 1.00 93.31 113 PRO A O 1
ATOM 860 N N . VAL A 1 114 ? 1.352 -3.516 13.713 1.00 94.50 114 VAL A N 1
ATOM 861 C CA . VAL A 1 114 ? 0.656 -3.096 14.932 1.00 94.50 114 VAL A CA 1
ATOM 862 C C . VAL A 1 114 ? 0.317 -4.324 15.769 1.00 94.50 114 VAL A C 1
ATOM 864 O O . VAL A 1 114 ? -0.092 -5.367 15.248 1.00 94.50 114 VAL A O 1
ATOM 867 N N . LYS A 1 115 ? 0.475 -4.205 17.090 1.00 95.56 115 LYS A N 1
ATOM 868 C CA . LYS A 1 115 ? 0.090 -5.249 18.042 1.00 95.56 115 LYS A CA 1
ATOM 869 C C . LYS A 1 115 ? -1.419 -5.250 18.263 1.00 95.56 115 LYS A C 1
ATOM 871 O O . LYS A 1 115 ? -1.988 -4.222 18.622 1.00 95.56 115 LYS A O 1
ATOM 876 N N . PHE A 1 116 ? -2.039 -6.424 18.148 1.00 93.88 116 PHE A N 1
ATOM 877 C CA . PHE A 1 116 ? -3.445 -6.629 18.499 1.00 93.88 116 PHE A CA 1
ATOM 878 C C . PHE A 1 116 ? -3.595 -7.625 19.664 1.00 93.88 116 PHE A C 1
ATOM 880 O O . PHE A 1 116 ? -2.825 -8.589 19.728 1.00 93.88 116 PHE A O 1
ATOM 887 N N . PRO A 1 117 ? -4.579 -7.436 20.565 1.00 94.69 117 PRO A N 1
ATOM 888 C CA . PRO A 1 117 ? -5.515 -6.307 20.628 1.00 94.69 117 PRO A CA 1
ATOM 889 C C . PRO A 1 117 ? -4.816 -4.986 20.988 1.00 94.69 117 PRO A C 1
ATOM 891 O O . PRO A 1 117 ? -3.814 -4.976 21.705 1.00 94.69 117 PRO A O 1
ATOM 894 N N . ALA A 1 118 ? -5.348 -3.879 20.475 1.00 94.25 118 ALA A N 1
ATOM 895 C CA . ALA A 1 118 ? -4.823 -2.533 20.686 1.00 94.25 118 ALA A CA 1
ATOM 896 C C . ALA A 1 118 ? -5.683 -1.761 21.696 1.00 94.25 118 ALA A C 1
ATOM 898 O O . ALA A 1 118 ? -6.873 -2.033 21.856 1.00 94.25 118 ALA A O 1
ATOM 899 N N . GLN A 1 119 ? -5.086 -0.783 22.375 1.00 93.00 119 GLN A N 1
ATOM 900 C CA . GLN A 1 119 ? -5.809 0.153 23.236 1.00 93.00 119 GLN A CA 1
ATOM 901 C C . GLN A 1 119 ? -5.483 1.574 22.810 1.00 93.00 119 GLN A C 1
ATOM 903 O O . GLN A 1 119 ? -4.307 1.921 22.725 1.00 93.00 119 GLN A O 1
ATOM 908 N N . ALA A 1 120 ? -6.512 2.389 22.612 1.00 92.69 120 ALA A N 1
ATOM 909 C CA . ALA A 1 120 ? -6.358 3.819 22.388 1.00 92.69 120 ALA A CA 1
ATOM 910 C C . ALA A 1 120 ? -7.121 4.603 23.454 1.00 92.69 120 ALA A C 1
ATOM 912 O O . ALA A 1 120 ? -8.135 4.149 23.993 1.00 92.69 120 ALA A O 1
ATOM 913 N N . ASP A 1 121 ? -6.623 5.792 23.766 1.00 89.62 121 ASP A N 1
ATOM 914 C CA . ASP A 1 121 ? -7.360 6.740 24.587 1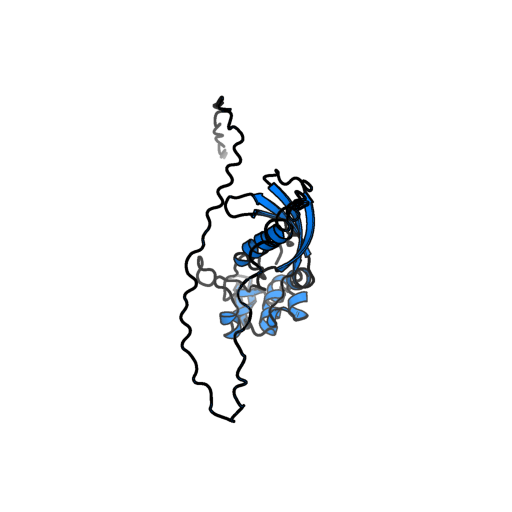.00 89.62 121 ASP A CA 1
ATOM 915 C C . ASP A 1 121 ? -8.630 7.202 23.865 1.00 89.62 121 ASP A C 1
ATOM 917 O O . ASP A 1 121 ? -8.552 7.731 22.763 1.00 89.62 121 ASP A O 1
ATOM 921 N N . SER A 1 122 ? -9.794 7.051 24.500 1.00 89.69 122 SER A N 1
ATOM 922 C CA . SER A 1 122 ? -11.068 7.468 23.902 1.00 89.69 122 SER A CA 1
ATOM 923 C C . SER A 1 122 ? -11.174 8.978 23.653 1.00 89.69 122 SER A C 1
ATOM 925 O O . SER A 1 122 ? -12.031 9.388 22.878 1.00 89.69 122 SER A O 1
ATOM 927 N N . SER A 1 123 ? -10.350 9.802 24.316 1.00 88.31 123 SER A N 1
ATOM 928 C CA . SER A 1 123 ? -10.315 11.255 24.091 1.00 88.31 123 SER A CA 1
ATOM 929 C C . SER A 1 123 ? -9.293 11.716 23.049 1.00 88.31 123 SER A C 1
ATOM 931 O O . SER A 1 123 ? -9.243 12.908 22.761 1.00 88.31 123 SER A O 1
ATOM 933 N N . ASP A 1 124 ? -8.469 10.816 22.503 1.00 89.88 124 ASP A N 1
ATOM 934 C CA . ASP A 1 124 ? -7.436 11.162 21.524 1.00 89.88 124 ASP A CA 1
ATOM 935 C C . ASP A 1 124 ? -7.820 10.660 20.128 1.00 89.88 124 ASP A C 1
ATOM 937 O O . ASP A 1 124 ? -7.542 9.517 19.755 1.00 89.88 124 ASP A O 1
ATOM 941 N N . GLU A 1 125 ? -8.436 11.541 19.337 1.00 88.44 125 GLU A N 1
ATOM 942 C CA . GLU A 1 125 ? -8.865 11.223 17.971 1.00 88.44 125 GLU A CA 1
ATOM 943 C C . GLU A 1 125 ? -7.706 10.774 17.074 1.00 88.44 125 GLU A C 1
ATOM 945 O O . GLU A 1 125 ? -7.913 9.966 16.169 1.00 88.44 125 GLU A O 1
ATOM 950 N N . SER A 1 126 ? -6.477 11.244 17.321 1.00 86.94 126 SER A N 1
ATOM 951 C CA . SER A 1 126 ? -5.319 10.837 16.517 1.00 86.94 126 SER A CA 1
ATOM 952 C C . SER A 1 126 ? -4.994 9.352 16.693 1.00 86.94 126 SER A C 1
ATOM 954 O O . SER A 1 126 ? -4.572 8.700 15.740 1.00 86.94 126 SER A O 1
ATOM 956 N N . GLN A 1 127 ? -5.270 8.798 17.879 1.00 86.75 127 GLN A N 1
ATOM 957 C CA . GLN A 1 127 ? -5.085 7.379 18.167 1.00 86.75 127 GLN A CA 1
ATOM 958 C C . GLN A 1 127 ? -6.300 6.540 17.769 1.00 86.75 127 GLN A C 1
ATOM 960 O O . GLN A 1 127 ? -6.134 5.376 17.413 1.00 86.75 127 GLN A O 1
ATOM 965 N N . THR A 1 128 ? -7.523 7.078 17.843 1.00 92.62 128 THR A N 1
ATOM 966 C CA . THR A 1 128 ? -8.732 6.280 17.584 1.00 92.62 128 THR A CA 1
ATOM 967 C C . THR A 1 128 ? -9.145 6.260 16.120 1.00 92.62 128 THR A C 1
ATOM 969 O O . THR A 1 128 ? -9.611 5.223 15.664 1.00 92.62 128 THR A O 1
ATOM 972 N N . LYS A 1 129 ? -8.925 7.338 15.354 1.00 93.25 129 LYS A N 1
ATOM 973 C CA . LYS A 1 129 ? -9.465 7.506 13.991 1.00 93.25 129 LYS A CA 1
ATOM 974 C C . LYS A 1 129 ? -9.176 6.325 13.060 1.00 93.25 129 LYS A C 1
ATOM 976 O O . LYS A 1 129 ? -10.069 5.876 12.345 1.00 93.25 129 LYS A O 1
ATOM 981 N N . GLY A 1 130 ? -7.945 5.809 13.072 1.00 93.81 130 GLY A N 1
ATOM 982 C CA . GLY A 1 130 ? -7.566 4.650 12.258 1.00 93.81 130 GLY A CA 1
ATOM 983 C C . GLY A 1 130 ? -8.288 3.366 12.682 1.00 93.81 130 GLY A C 1
ATOM 984 O O . GLY A 1 130 ? -8.820 2.642 11.842 1.00 93.81 130 GLY A O 1
ATOM 985 N N . PHE A 1 131 ? -8.354 3.096 13.988 1.00 96.06 131 PHE A N 1
ATOM 986 C CA . PHE A 1 131 ? -9.034 1.912 14.521 1.00 96.06 131 PHE A CA 1
ATOM 987 C C . PHE A 1 131 ? -10.561 1.998 14.411 1.00 96.06 131 PHE A C 1
ATOM 989 O O . PHE A 1 131 ? -11.215 0.979 14.186 1.00 96.06 131 PHE A O 1
ATOM 996 N N . ASP A 1 132 ? -11.132 3.195 14.526 1.00 95.44 132 ASP A N 1
ATOM 997 C CA . ASP A 1 132 ? -12.557 3.444 14.329 1.00 95.44 132 ASP A CA 1
ATOM 998 C C . ASP A 1 132 ? -12.946 3.185 12.868 1.00 95.44 132 ASP A C 1
ATOM 1000 O O . ASP A 1 132 ? -13.863 2.409 12.623 1.00 95.44 132 ASP A O 1
ATOM 1004 N N . ALA A 1 133 ? -12.176 3.682 11.892 1.00 96.44 133 ALA A N 1
ATOM 1005 C CA . ALA A 1 133 ? -12.431 3.385 10.479 1.00 96.44 133 ALA A CA 1
ATOM 1006 C C . ALA A 1 133 ? -12.338 1.880 10.158 1.00 96.44 133 ALA A C 1
ATOM 1008 O O . ALA A 1 133 ? -13.136 1.346 9.387 1.00 96.44 133 ALA A O 1
ATOM 1009 N N . LEU A 1 134 ? -11.407 1.159 10.792 1.00 96.94 134 LEU A N 1
ATOM 1010 C CA . LEU A 1 134 ? -11.320 -0.301 10.676 1.00 96.94 134 LEU A CA 1
ATOM 1011 C C . LEU A 1 134 ? -12.485 -1.023 11.369 1.00 96.94 134 LEU A C 1
ATOM 1013 O O . LEU A 1 134 ? -12.898 -2.096 10.922 1.00 96.94 134 LEU A O 1
ATOM 1017 N N . THR A 1 135 ? -13.022 -0.453 12.446 1.00 96.88 135 THR A N 1
ATOM 1018 C CA . THR A 1 135 ? -14.231 -0.946 13.118 1.00 96.88 135 THR A CA 1
ATOM 1019 C C . THR A 1 135 ? -15.450 -0.761 12.215 1.00 96.88 135 THR A C 1
ATOM 1021 O O . THR A 1 135 ? -16.194 -1.716 12.002 1.00 96.88 135 THR A O 1
ATOM 1024 N N . ASP A 1 136 ? -15.597 0.408 11.591 1.00 96.25 136 ASP A N 1
ATOM 1025 C CA . ASP A 1 136 ? -16.680 0.717 10.649 1.00 96.25 136 ASP A CA 1
ATOM 1026 C C . ASP A 1 136 ? -16.605 -0.151 9.381 1.00 96.25 136 ASP A C 1
ATOM 1028 O O . ASP A 1 136 ? -17.622 -0.611 8.861 1.00 96.25 136 ASP A O 1
ATOM 1032 N N . ALA A 1 137 ? -15.392 -0.486 8.926 1.00 96.75 137 ALA A N 1
ATOM 1033 C CA . ALA A 1 137 ? -15.164 -1.462 7.858 1.00 96.75 137 ALA A CA 1
ATOM 1034 C C . ALA A 1 137 ? -15.453 -2.923 8.282 1.00 96.75 137 ALA A C 1
ATOM 1036 O O . ALA A 1 137 ? -15.332 -3.854 7.468 1.00 96.75 137 ALA A O 1
ATOM 1037 N N . GLY A 1 138 ? -15.816 -3.152 9.548 1.00 97.06 138 GLY A N 1
ATOM 1038 C CA . GLY A 1 138 ? -16.103 -4.458 10.133 1.00 97.06 138 GLY A CA 1
ATOM 1039 C C . GLY A 1 138 ? -14.868 -5.339 10.305 1.00 97.06 138 GLY A C 1
ATOM 1040 O O . GLY A 1 138 ? -15.000 -6.558 10.338 1.00 97.06 138 GLY A O 1
ATOM 1041 N N . LEU A 1 139 ? -13.663 -4.762 10.335 1.00 97.81 139 LEU A N 1
ATOM 1042 C CA . LEU A 1 139 ? -12.413 -5.490 10.570 1.00 97.81 139 LEU A CA 1
ATOM 1043 C C . LEU A 1 139 ? -12.081 -5.579 12.057 1.00 97.81 139 LEU A C 1
ATOM 1045 O O . LEU A 1 139 ? -11.475 -6.559 12.488 1.00 97.81 139 LEU A O 1
ATOM 1049 N N . MET A 1 140 ? -12.535 -4.625 12.859 1.00 97.62 140 MET A N 1
ATOM 1050 C CA . MET A 1 140 ? -12.274 -4.594 14.294 1.00 97.62 140 MET A CA 1
ATOM 1051 C C . MET A 1 140 ? -13.561 -4.547 15.109 1.00 97.62 140 MET A C 1
ATOM 1053 O O . MET A 1 140 ? -14.601 -4.108 14.630 1.00 97.62 140 MET A O 1
ATOM 1057 N N . ASN A 1 141 ? -13.467 -5.008 16.351 1.00 97.62 141 ASN A N 1
ATOM 1058 C CA . ASN A 1 141 ? -14.487 -4.876 17.376 1.00 97.62 141 ASN A CA 1
ATOM 1059 C C . ASN A 1 141 ? -13.980 -3.892 18.429 1.00 97.62 141 ASN A C 1
ATOM 1061 O O . ASN A 1 141 ? -12.936 -4.124 19.043 1.00 97.62 141 ASN A O 1
ATOM 1065 N N . ARG A 1 142 ? -14.737 -2.819 18.663 1.00 96.69 142 ARG A N 1
ATOM 1066 C CA . ARG A 1 142 ? -14.446 -1.828 19.702 1.00 96.69 142 ARG A CA 1
ATOM 1067 C C . ARG A 1 142 ? -15.214 -2.156 20.978 1.00 96.69 142 ARG A C 1
ATOM 1069 O O . ARG A 1 142 ? -16.440 -2.241 20.953 1.00 96.69 142 ARG A O 1
ATOM 1076 N N . THR A 1 143 ? -14.515 -2.275 22.104 1.00 95.69 143 THR A N 1
ATOM 1077 C CA . THR A 1 143 ? -15.132 -2.380 23.434 1.00 95.69 143 THR A CA 1
ATOM 1078 C C . THR A 1 143 ? -14.618 -1.275 24.360 1.00 95.69 143 THR A C 1
ATOM 1080 O O . THR A 1 143 ? -13.406 -1.062 24.449 1.00 95.69 143 THR A O 1
ATOM 1083 N N . PRO A 1 144 ? -15.507 -0.538 25.051 1.00 92.94 144 PRO A N 1
ATOM 1084 C CA . PRO A 1 144 ? -15.079 0.470 26.010 1.00 92.94 144 PRO A CA 1
ATOM 1085 C C . PRO A 1 144 ? -14.433 -0.203 27.225 1.00 92.94 144 PRO A C 1
ATOM 1087 O O . PRO A 1 144 ? -14.855 -1.272 27.664 1.00 92.94 144 PRO A O 1
ATOM 1090 N N . GLY A 1 145 ? -13.418 0.439 27.786 1.00 89.81 145 GLY A N 1
ATOM 1091 C CA . GLY A 1 145 ? -12.734 -0.002 28.992 1.00 89.81 145 GLY A CA 1
ATOM 1092 C C . GLY A 1 145 ? -12.293 1.169 29.859 1.00 89.81 145 GLY A C 1
ATOM 1093 O O . GLY A 1 145 ? -12.308 2.331 29.450 1.00 89.81 145 GLY A O 1
ATOM 1094 N N . GLU A 1 146 ? -11.866 0.848 31.075 1.00 86.50 146 GLU A N 1
ATOM 1095 C CA . GLU A 1 146 ? -11.274 1.811 31.994 1.00 86.50 146 GLU A CA 1
ATOM 1096 C C . GLU A 1 146 ? -9.894 1.331 32.429 1.00 86.50 146 GLU A C 1
ATOM 1098 O O . GLU A 1 146 ? -9.719 0.203 32.890 1.00 86.50 146 GLU A O 1
ATOM 1103 N N . LYS A 1 147 ? -8.898 2.206 32.297 1.00 82.69 147 LYS A N 1
ATOM 1104 C CA . LYS A 1 147 ? -7.545 1.968 32.787 1.00 82.69 147 LYS A CA 1
ATOM 1105 C C . LYS A 1 147 ? -7.334 2.776 34.056 1.00 82.69 147 LYS A C 1
ATOM 1107 O O . LYS A 1 147 ? -7.297 4.007 34.011 1.00 82.69 147 LYS A O 1
ATOM 1112 N N . GLN A 1 148 ? -7.176 2.090 35.184 1.00 79.56 148 GLN A N 1
ATOM 1113 C CA . GLN A 1 148 ? -6.894 2.758 36.450 1.00 79.56 148 GLN A CA 1
ATOM 1114 C C . GLN A 1 148 ? -5.501 3.390 36.427 1.00 79.56 148 GLN A C 1
ATOM 1116 O O . GLN A 1 148 ? -4.508 2.750 36.072 1.00 79.56 148 GLN A O 1
ATOM 1121 N N . ARG A 1 149 ? -5.425 4.670 36.794 1.00 77.50 149 ARG A N 1
ATOM 1122 C CA . ARG A 1 149 ? -4.171 5.359 37.082 1.00 77.50 149 ARG A CA 1
ATOM 1123 C C . ARG A 1 149 ? -4.015 5.370 38.596 1.00 77.50 149 ARG A C 1
ATOM 1125 O O . ARG A 1 149 ? -4.869 5.907 39.288 1.00 77.50 149 ARG A O 1
ATOM 1132 N N . PHE A 1 150 ? -2.909 4.815 39.090 1.00 66.75 150 PHE A N 1
ATOM 1133 C CA . PHE A 1 150 ? -2.651 4.562 40.517 1.00 66.75 150 PHE A CA 1
ATOM 1134 C C . PHE A 1 150 ? -2.809 5.796 41.436 1.00 66.75 150 PHE A C 1
ATOM 1136 O O . PHE A 1 150 ? -2.923 5.634 42.643 1.00 66.75 150 PHE A O 1
ATOM 1143 N N . LEU A 1 151 ? -2.818 7.019 40.882 1.00 73.00 151 LEU A N 1
ATOM 1144 C CA . LEU A 1 151 ? -2.874 8.279 41.635 1.00 73.00 151 LEU A CA 1
ATOM 1145 C C . LEU A 1 151 ? -3.874 9.329 41.090 1.00 73.00 151 LEU A C 1
ATOM 1147 O O . LEU A 1 151 ? -4.038 10.365 41.723 1.00 73.00 151 LEU A O 1
ATOM 1151 N N . ILE A 1 152 ? -4.523 9.121 39.929 1.00 66.38 152 ILE A N 1
ATOM 1152 C CA . ILE A 1 152 ? -5.293 10.177 39.215 1.00 66.38 152 ILE A CA 1
ATOM 1153 C C . ILE A 1 152 ? -6.560 9.606 38.531 1.00 66.38 152 ILE A C 1
ATOM 1155 O O . ILE A 1 152 ? -6.809 9.839 37.350 1.00 66.38 152 ILE A O 1
ATOM 1159 N N . GLY A 1 153 ? -7.352 8.808 39.252 1.00 77.81 153 GLY A N 1
ATOM 1160 C CA . GLY A 1 153 ? -8.645 8.293 38.766 1.00 77.81 153 GLY A CA 1
ATOM 1161 C C . GLY A 1 153 ? -8.565 7.235 37.651 1.00 77.81 153 GLY A C 1
ATOM 1162 O O . GLY A 1 153 ? -7.505 6.675 37.359 1.00 77.81 153 GLY A O 1
ATOM 1163 N N . SER A 1 154 ? -9.710 6.912 37.038 1.00 78.94 154 SER A N 1
ATOM 1164 C CA . SER A 1 154 ? -9.782 6.027 35.869 1.00 78.94 154 SER A CA 1
ATOM 1165 C C . SER A 1 154 ? -9.749 6.834 34.570 1.00 78.94 154 SER A C 1
ATOM 1167 O O . SER A 1 154 ? -10.338 7.908 34.458 1.00 78.94 154 SER A O 1
ATOM 1169 N N . LYS A 1 155 ? -9.025 6.322 33.569 1.00 85.06 155 LYS A N 1
ATOM 1170 C CA . LYS A 1 155 ? -9.016 6.870 32.209 1.00 85.06 155 LYS A CA 1
ATOM 1171 C C . LYS A 1 155 ? -9.823 5.955 31.298 1.00 85.06 155 LYS A C 1
ATOM 1173 O O . LYS A 1 155 ? -9.550 4.754 31.252 1.00 85.06 155 LYS A O 1
ATOM 1178 N N . ARG A 1 156 ? -10.781 6.519 30.564 1.00 88.94 156 ARG A N 1
ATOM 1179 C CA . ARG A 1 156 ? -11.536 5.788 29.543 1.00 88.94 156 ARG A CA 1
ATOM 1180 C C . ARG A 1 156 ? -10.629 5.438 28.367 1.00 88.94 156 ARG A C 1
ATOM 1182 O O . ARG A 1 156 ? -9.863 6.272 27.890 1.00 88.94 156 ARG A O 1
ATOM 1189 N N . VAL A 1 157 ? -10.692 4.188 27.937 1.00 93.81 157 VAL A N 1
ATOM 1190 C CA . VAL A 1 157 ? -9.935 3.659 26.801 1.00 93.81 157 VAL A CA 1
ATOM 1191 C C . VAL A 1 157 ? -10.867 2.853 25.912 1.00 93.81 157 VAL A C 1
ATOM 1193 O O . VAL A 1 157 ? -11.831 2.259 26.389 1.00 93.81 157 VAL A O 1
ATOM 1196 N N . ASN A 1 158 ? -10.562 2.806 24.623 1.00 95.38 158 ASN A N 1
ATOM 1197 C CA . ASN A 1 158 ? -11.193 1.885 23.694 1.00 95.38 158 ASN A CA 1
ATOM 1198 C C . ASN A 1 158 ? -10.240 0.714 23.458 1.00 95.38 158 ASN A C 1
ATOM 1200 O O . ASN A 1 158 ? -9.092 0.916 23.060 1.00 95.38 158 ASN A O 1
ATOM 1204 N N . ASN A 1 159 ? -10.717 -0.503 23.714 1.00 95.81 159 ASN A N 1
ATOM 1205 C CA . ASN A 1 159 ? -10.027 -1.724 23.325 1.00 95.81 159 ASN A CA 1
ATOM 1206 C C . ASN A 1 159 ? -10.495 -2.113 21.925 1.00 95.81 159 ASN A C 1
ATOM 1208 O O . ASN A 1 159 ? -11.699 -2.205 21.678 1.00 95.81 159 ASN A O 1
ATOM 1212 N N . TYR A 1 160 ? -9.550 -2.377 21.035 1.00 96.88 160 TYR A N 1
ATOM 1213 C CA . TYR A 1 160 ? -9.821 -2.817 19.678 1.00 96.88 160 TYR A CA 1
ATOM 1214 C C . TYR A 1 160 ? -9.239 -4.210 19.475 1.00 96.88 160 TYR A C 1
ATOM 1216 O O . TYR A 1 160 ? -8.023 -4.407 19.532 1.00 96.88 160 TYR A O 1
ATOM 1224 N N . ASP A 1 161 ? -10.117 -5.174 19.230 1.00 97.12 161 ASP A N 1
ATOM 1225 C CA . ASP A 1 161 ? -9.741 -6.539 18.870 1.00 97.12 161 ASP A CA 1
ATOM 1226 C C . ASP A 1 161 ? -10.126 -6.821 17.416 1.00 97.12 161 ASP A C 1
ATOM 1228 O O . ASP A 1 161 ? -10.984 -6.157 16.836 1.00 97.12 161 ASP A O 1
ATOM 1232 N N . LEU A 1 162 ? -9.484 -7.806 16.805 1.00 97.62 162 LEU A N 1
ATOM 1233 C CA . LEU A 1 162 ? -9.819 -8.249 15.465 1.00 97.62 162 LEU A CA 1
ATOM 1234 C C . LEU A 1 162 ? -11.135 -9.023 15.478 1.00 97.62 162 LEU A C 1
ATOM 1236 O O . LEU A 1 162 ? -11.289 -10.000 16.214 1.00 97.62 162 LEU A O 1
ATOM 1240 N N . SER A 1 163 ? -12.043 -8.632 14.589 1.00 97.81 163 SER A N 1
ATOM 1241 C CA . SER A 1 163 ? -13.181 -9.470 14.205 1.00 97.81 163 SER A CA 1
ATOM 1242 C C . SER A 1 163 ? -12.715 -10.683 13.386 1.00 97.81 163 SER A C 1
ATOM 1244 O O . SER A 1 163 ? -11.570 -10.734 12.929 1.00 97.81 163 SER A O 1
ATOM 1246 N N . ASP A 1 164 ? -13.609 -11.631 13.104 1.00 97.50 164 ASP A N 1
ATOM 1247 C CA . ASP A 1 164 ? -13.304 -12.770 12.224 1.00 97.50 164 ASP A CA 1
ATOM 1248 C C . ASP A 1 164 ? -12.903 -12.323 10.806 1.00 97.50 164 ASP A C 1
ATOM 1250 O O . ASP A 1 164 ? -11.963 -12.858 10.204 1.00 97.50 164 ASP A O 1
ATOM 1254 N N . LYS A 1 165 ? -13.556 -11.269 10.296 1.00 96.81 165 LYS A N 1
ATOM 1255 C CA . LYS A 1 165 ? -13.197 -10.630 9.022 1.00 96.81 165 LYS A CA 1
ATOM 1256 C C . LYS A 1 165 ? -11.809 -9.992 9.106 1.00 96.81 165 LYS A C 1
ATOM 1258 O O . LYS A 1 165 ? -10.997 -10.172 8.202 1.00 96.81 165 LYS A O 1
ATOM 1263 N N . GLY A 1 166 ? -11.515 -9.298 10.206 1.00 96.69 166 GLY A N 1
ATOM 1264 C CA . GLY A 1 166 ? -10.208 -8.695 10.473 1.00 96.69 166 GLY A CA 1
ATOM 1265 C C . GLY A 1 166 ? -9.080 -9.715 10.519 1.00 96.69 166 GLY A C 1
ATOM 1266 O O . GLY A 1 166 ? -8.052 -9.516 9.883 1.00 96.69 166 GLY A O 1
ATOM 1267 N N . ARG A 1 167 ? -9.2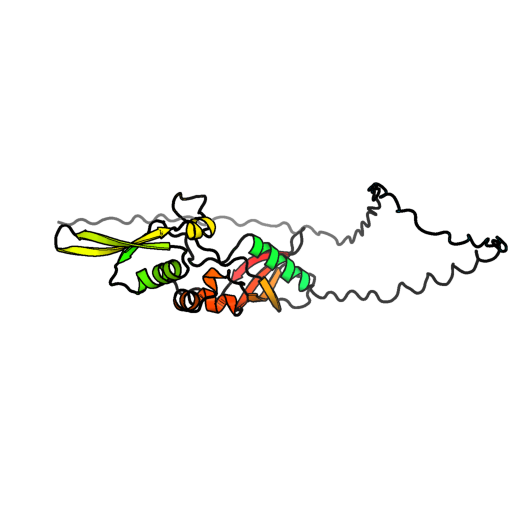84 -10.841 11.209 1.00 96.06 167 ARG A N 1
ATOM 1268 C CA . ARG A 1 167 ? -8.303 -11.936 11.280 1.00 96.06 167 ARG A CA 1
ATOM 1269 C C . ARG A 1 167 ? -8.002 -12.539 9.911 1.00 96.06 167 ARG A C 1
ATOM 1271 O O . ARG A 1 167 ? -6.864 -12.913 9.666 1.00 96.06 167 ARG A O 1
ATOM 1278 N N . SER A 1 168 ? -9.001 -12.597 9.032 1.00 95.31 168 SER A N 1
ATOM 1279 C CA . SER A 1 168 ? -8.846 -13.119 7.669 1.00 95.31 168 SER A CA 1
ATOM 1280 C C . SER A 1 168 ? -8.180 -12.120 6.715 1.00 95.31 168 SER A C 1
ATOM 1282 O O . SER A 1 168 ? -7.499 -12.527 5.779 1.00 95.31 168 SER A O 1
ATOM 1284 N N . ALA A 1 169 ? -8.386 -10.816 6.928 1.00 95.69 169 ALA A N 1
ATOM 1285 C CA . ALA A 1 169 ? -7.828 -9.754 6.087 1.00 95.69 169 ALA A CA 1
ATOM 1286 C C . ALA A 1 169 ? -6.437 -9.273 6.539 1.00 95.69 169 ALA A C 1
ATOM 1288 O O . ALA A 1 169 ? -5.703 -8.680 5.749 1.00 95.69 169 ALA A O 1
ATOM 1289 N N . ARG A 1 170 ? -6.081 -9.489 7.809 1.00 94.69 170 ARG A N 1
ATOM 1290 C CA . ARG A 1 170 ? -4.789 -9.102 8.378 1.00 94.69 170 ARG A CA 1
ATOM 1291 C C . ARG A 1 170 ? -3.681 -10.023 7.872 1.00 94.69 170 ARG A C 1
ATOM 1293 O O . ARG A 1 170 ? -3.781 -11.243 7.953 1.00 94.69 170 ARG A O 1
ATOM 1300 N N . VAL A 1 171 ? -2.562 -9.423 7.487 1.00 95.31 171 VAL A N 1
ATOM 1301 C CA . VAL A 1 171 ? -1.288 -10.117 7.298 1.00 95.31 171 VAL A CA 1
ATOM 1302 C C . VAL A 1 171 ? -0.579 -10.165 8.650 1.00 95.31 171 VAL A C 1
ATOM 1304 O O . VAL A 1 171 ? -0.253 -9.129 9.231 1.00 95.31 171 VAL A O 1
ATOM 1307 N N . ALA A 1 172 ? -0.411 -11.363 9.208 1.00 94.88 172 ALA A N 1
ATOM 1308 C CA . ALA A 1 172 ? 0.321 -11.545 10.457 1.00 94.88 172 ALA A CA 1
ATOM 1309 C C . ALA A 1 172 ? 1.828 -11.365 10.237 1.00 94.88 172 ALA A C 1
ATOM 1311 O O . ALA A 1 172 ? 2.359 -11.785 9.209 1.00 94.88 172 ALA A O 1
ATOM 1312 N N . ASP A 1 173 ? 2.503 -10.769 11.216 1.00 93.06 173 ASP A N 1
ATOM 1313 C CA . ASP A 1 173 ? 3.958 -10.720 11.248 1.00 93.06 173 ASP A CA 1
ATOM 1314 C C . ASP A 1 173 ? 4.499 -12.099 11.677 1.00 93.06 173 ASP A C 1
ATOM 1316 O O . ASP A 1 173 ? 4.142 -12.582 12.758 1.00 93.06 173 ASP A O 1
ATOM 1320 N N . PRO A 1 174 ? 5.322 -12.770 10.849 1.00 91.12 174 PRO A N 1
ATOM 1321 C CA . PRO A 1 174 ? 5.909 -14.056 11.209 1.00 91.12 174 PRO A CA 1
ATOM 1322 C C . PRO A 1 174 ? 6.964 -13.962 12.323 1.00 91.12 174 PRO A C 1
ATOM 1324 O O . PRO A 1 174 ? 7.240 -14.976 12.963 1.00 91.12 174 PRO A O 1
ATOM 1327 N N . ALA A 1 175 ? 7.565 -12.791 12.552 1.00 93.75 175 ALA A N 1
ATOM 1328 C CA . ALA A 1 175 ? 8.594 -12.586 13.568 1.00 93.75 175 ALA A CA 1
ATOM 1329 C C . ALA A 1 175 ? 8.003 -12.323 14.962 1.00 93.75 175 ALA A C 1
ATOM 1331 O O . ALA A 1 175 ? 8.589 -12.736 15.963 1.00 93.75 175 ALA A O 1
ATOM 1332 N N . GLU A 1 176 ? 6.834 -11.678 15.040 1.00 93.56 176 GLU A N 1
ATOM 1333 C CA . GLU A 1 176 ? 6.237 -11.244 16.306 1.00 93.56 176 GLU A CA 1
ATOM 1334 C C . GLU A 1 176 ? 4.773 -11.704 16.457 1.00 93.56 176 GLU A C 1
ATOM 1336 O O . GLU A 1 176 ? 3.842 -11.090 15.923 1.00 93.56 176 GLU A O 1
ATOM 1341 N N . PRO A 1 177 ? 4.513 -12.765 17.246 1.00 93.25 177 PRO A N 1
ATOM 1342 C CA . PRO A 1 177 ? 3.156 -13.224 17.512 1.00 93.25 177 PRO A CA 1
ATOM 1343 C C . PRO A 1 177 ? 2.264 -12.112 18.077 1.00 93.25 177 PRO A C 1
ATOM 1345 O O . PRO A 1 177 ? 2.609 -11.422 19.036 1.00 93.25 177 PRO A O 1
ATOM 1348 N N . GLY A 1 178 ? 1.078 -11.954 17.490 1.00 93.00 178 GLY A N 1
ATOM 1349 C CA . GLY A 1 178 ? 0.131 -10.899 17.860 1.00 93.00 178 GLY A CA 1
ATOM 1350 C C . GLY A 1 178 ? 0.292 -9.601 17.063 1.00 93.00 178 GLY A C 1
ATOM 1351 O O . GLY A 1 178 ? -0.676 -8.842 16.989 1.00 93.00 178 GLY A O 1
ATOM 1352 N N . TYR A 1 179 ? 1.409 -9.410 16.357 1.00 96.31 179 TYR A N 1
ATOM 1353 C CA . TYR A 1 179 ? 1.637 -8.270 15.468 1.00 96.31 179 TYR A CA 1
ATOM 1354 C C . TYR A 1 179 ? 1.209 -8.562 14.034 1.00 96.31 179 TYR A C 1
ATOM 1356 O O . TYR A 1 179 ? 1.229 -9.701 13.554 1.00 96.31 179 TYR A O 1
ATOM 1364 N N . GLY A 1 180 ? 0.745 -7.536 13.339 1.00 95.69 180 GLY A N 1
ATOM 1365 C CA . GLY A 1 180 ? 0.440 -7.636 11.923 1.00 95.69 180 GLY A CA 1
ATOM 1366 C C . GLY A 1 180 ? -0.075 -6.333 11.355 1.00 95.69 180 GLY A C 1
ATOM 1367 O O . GLY A 1 180 ? -0.108 -5.305 12.027 1.00 95.69 180 GLY A O 1
ATOM 1368 N N . ASN A 1 181 ? -0.473 -6.386 10.095 1.00 95.81 181 ASN A N 1
ATOM 1369 C CA . ASN A 1 181 ? -0.860 -5.210 9.341 1.00 95.81 181 ASN A CA 1
ATOM 1370 C C . ASN A 1 181 ? -2.026 -5.529 8.404 1.00 95.81 181 ASN A C 1
ATOM 1372 O O . ASN A 1 181 ? -2.271 -6.690 8.070 1.00 95.81 181 ASN A O 1
ATOM 1376 N N . PHE A 1 182 ? -2.744 -4.500 7.971 1.00 96.19 182 PHE A N 1
ATOM 1377 C CA . PHE A 1 182 ? -3.718 -4.623 6.897 1.00 96.19 182 PHE A CA 1
ATOM 1378 C C . PHE A 1 182 ? -3.085 -4.099 5.617 1.00 96.19 182 PHE A C 1
ATOM 1380 O O . PHE A 1 182 ? -2.788 -2.911 5.503 1.00 96.19 182 PHE A O 1
ATOM 1387 N N . CYS A 1 183 ? -2.861 -4.996 4.662 1.00 94.88 183 CYS A N 1
ATOM 1388 C CA . CYS A 1 183 ? -2.221 -4.640 3.406 1.00 94.88 183 CYS A CA 1
ATOM 1389 C C . CYS A 1 183 ? -3.262 -4.388 2.314 1.00 94.88 183 CYS A C 1
ATOM 1391 O O . CYS A 1 183 ? -4.201 -5.164 2.136 1.00 94.88 183 CYS A O 1
ATOM 1393 N N . LEU A 1 184 ? -3.093 -3.278 1.600 1.00 93.75 184 LEU A N 1
ATOM 1394 C CA . LEU A 1 184 ? -3.939 -2.841 0.491 1.00 93.75 184 LEU A CA 1
ATOM 1395 C C . LEU A 1 184 ? -3.685 -3.682 -0.764 1.00 93.75 184 LEU A C 1
ATOM 1397 O O . LEU A 1 184 ? -4.560 -3.830 -1.608 1.00 93.75 184 LEU A O 1
ATOM 1401 N N . GLY A 1 185 ? -2.491 -4.254 -0.882 1.00 91.94 185 GLY A N 1
ATOM 1402 C CA . GLY A 1 185 ? -2.106 -5.110 -1.994 1.00 91.94 185 GLY A CA 1
ATOM 1403 C C . GLY A 1 185 ? -0.781 -4.680 -2.596 1.00 91.94 185 GLY A C 1
ATOM 1404 O O . GLY A 1 185 ? -0.015 -3.932 -1.998 1.00 91.94 185 GLY A O 1
ATOM 1405 N N . THR A 1 186 ? -0.488 -5.188 -3.785 1.00 93.31 186 THR A N 1
ATOM 1406 C CA . THR A 1 186 ? 0.777 -4.914 -4.471 1.00 93.31 186 THR A CA 1
ATOM 1407 C C . THR A 1 186 ? 0.642 -3.687 -5.372 1.00 93.31 186 THR A C 1
ATOM 1409 O O . THR A 1 186 ? -0.272 -3.667 -6.211 1.00 93.31 186 THR A O 1
ATOM 1412 N N . PRO A 1 187 ? 1.554 -2.705 -5.279 1.00 94.94 187 PRO A N 1
ATOM 1413 C CA . PRO A 1 187 ? 1.632 -1.617 -6.243 1.00 94.94 187 PRO A CA 1
ATOM 1414 C C . PRO A 1 187 ? 1.706 -2.128 -7.683 1.00 94.94 187 PRO A C 1
ATOM 1416 O O . PRO A 1 187 ? 2.482 -3.023 -8.014 1.00 94.94 187 PRO A O 1
ATOM 1419 N N . GLN A 1 188 ? 0.879 -1.552 -8.553 1.00 94.81 188 GLN A N 1
ATOM 1420 C CA . GLN A 1 188 ? 0.844 -1.871 -9.973 1.00 94.81 188 GLN A CA 1
ATOM 1421 C C . GLN A 1 188 ? 1.437 -0.731 -10.780 1.00 94.81 188 GLN A C 1
ATOM 1423 O O . GLN A 1 188 ? 0.901 0.382 -10.780 1.00 94.81 188 GLN A O 1
ATOM 1428 N N . ILE A 1 189 ? 2.485 -1.024 -11.546 1.00 96.38 189 ILE A N 1
ATOM 1429 C CA . ILE A 1 189 ? 3.087 -0.026 -12.427 1.00 96.38 189 ILE A CA 1
ATOM 1430 C C . ILE A 1 189 ? 2.135 0.274 -13.588 1.00 96.38 189 ILE A C 1
ATOM 1432 O O . ILE A 1 189 ? 1.780 -0.609 -14.379 1.00 96.38 189 ILE A O 1
ATOM 1436 N N . LYS A 1 190 ? 1.728 1.536 -13.718 1.00 95.56 190 LYS A N 1
ATOM 1437 C CA . LYS A 1 190 ? 0.864 2.017 -14.799 1.00 95.56 190 LYS A CA 1
ATOM 1438 C C . LYS A 1 190 ? 1.709 2.367 -16.019 1.00 95.56 190 LYS A C 1
ATOM 1440 O O . LYS A 1 190 ? 1.551 1.717 -17.058 1.00 95.56 190 LYS A O 1
ATOM 1445 N N . SER A 1 191 ? 2.678 3.261 -15.855 1.00 95.75 191 SER A N 1
ATOM 1446 C CA . SER A 1 191 ? 3.540 3.788 -16.922 1.00 95.75 191 SER A CA 1
ATOM 1447 C C . SER A 1 191 ? 4.969 4.017 -16.435 1.00 95.75 191 SER A C 1
ATOM 1449 O O . SER A 1 191 ? 5.199 4.275 -15.257 1.00 95.75 191 SER A O 1
ATOM 1451 N N . ILE A 1 192 ? 5.926 3.921 -17.360 1.00 96.50 192 ILE A N 1
ATOM 1452 C CA . ILE A 1 192 ? 7.277 4.460 -17.181 1.00 96.50 192 ILE A CA 1
ATOM 1453 C C . ILE A 1 192 ? 7.263 5.865 -17.782 1.00 96.50 192 ILE A C 1
ATOM 1455 O O . ILE A 1 192 ? 6.922 6.009 -18.953 1.00 96.50 192 ILE A O 1
ATOM 1459 N N . GLU A 1 193 ? 7.596 6.873 -16.985 1.00 95.44 193 GLU A N 1
ATOM 1460 C CA . GLU A 1 193 ? 7.541 8.284 -17.383 1.00 95.44 193 GLU A CA 1
ATOM 1461 C C . GLU A 1 193 ? 8.868 8.720 -18.016 1.00 95.44 193 GLU A C 1
ATOM 1463 O O . GLU A 1 193 ? 8.894 9.311 -19.093 1.00 95.44 193 GLU A O 1
ATOM 1468 N N . SER A 1 194 ? 9.996 8.393 -17.378 1.00 94.75 194 SER A N 1
ATOM 1469 C CA . SER A 1 194 ? 11.332 8.688 -17.908 1.00 94.75 194 SER A CA 1
ATOM 1470 C C . SER A 1 194 ? 12.403 7.786 -17.296 1.00 94.75 194 SER A C 1
ATOM 1472 O O . SER A 1 194 ? 12.153 7.071 -16.324 1.00 94.75 194 SER A O 1
ATOM 1474 N N . TYR A 1 195 ? 13.600 7.787 -17.881 1.00 95.69 195 TYR A N 1
ATOM 1475 C CA . TYR A 1 195 ? 14.747 7.059 -17.350 1.00 95.69 195 TYR A CA 1
ATOM 1476 C C . TYR A 1 195 ? 16.074 7.728 -17.727 1.00 95.69 195 TYR A C 1
ATOM 1478 O O . TYR A 1 195 ? 16.186 8.362 -18.778 1.00 95.69 195 TYR A O 1
ATOM 1486 N N . VAL A 1 196 ? 17.068 7.598 -16.846 1.00 93.75 196 VAL A N 1
ATOM 1487 C CA . VAL A 1 196 ? 18.415 8.171 -16.981 1.00 93.75 196 VAL A CA 1
ATOM 1488 C C . VAL A 1 196 ? 19.461 7.103 -16.623 1.00 93.75 196 VAL A C 1
ATOM 1490 O O . VAL A 1 196 ? 19.306 6.476 -15.575 1.00 93.75 196 VAL A O 1
ATOM 1493 N N . PRO A 1 197 ? 20.534 6.894 -17.413 1.00 91.00 197 PRO A N 1
ATOM 1494 C CA . PRO A 1 197 ? 20.868 7.573 -18.673 1.00 91.00 197 PRO A CA 1
ATOM 1495 C C . PRO A 1 197 ? 19.814 7.313 -19.764 1.00 91.00 197 PRO A C 1
ATOM 1497 O O . PRO A 1 197 ? 18.893 6.541 -19.547 1.00 91.00 197 PRO A O 1
ATOM 1500 N N . GLY A 1 198 ? 19.879 8.012 -20.902 1.00 83.69 198 GLY A N 1
ATOM 1501 C CA . GLY A 1 198 ? 18.921 7.832 -22.006 1.00 83.69 198 GLY A CA 1
ATOM 1502 C C . GLY A 1 198 ? 19.060 6.467 -22.701 1.00 83.69 198 GLY A C 1
ATOM 1503 O O . GLY A 1 198 ? 19.369 5.462 -22.071 1.00 83.69 198 GLY A O 1
ATOM 1504 N N . ASN A 1 199 ? 18.862 6.407 -24.022 1.00 80.25 199 ASN A N 1
ATOM 1505 C CA . ASN A 1 199 ? 18.984 5.174 -24.822 1.00 80.25 199 ASN A CA 1
ATOM 1506 C C . ASN A 1 199 ? 20.433 4.639 -24.942 1.00 80.25 199 ASN A C 1
ATOM 1508 O O . ASN A 1 199 ? 20.963 4.484 -26.039 1.00 80.25 199 ASN A O 1
ATOM 1512 N N . ASP A 1 200 ? 21.085 4.379 -23.814 1.00 82.44 200 ASP A N 1
ATOM 1513 C CA . ASP A 1 200 ? 22.411 3.790 -23.699 1.00 82.44 200 ASP A CA 1
ATOM 1514 C C . ASP A 1 200 ? 22.308 2.318 -23.284 1.00 82.44 200 ASP A C 1
ATOM 1516 O O . ASP A 1 200 ? 22.463 1.966 -22.121 1.00 82.44 200 ASP A O 1
ATOM 1520 N N . SER A 1 201 ? 22.105 1.418 -24.243 1.00 75.75 201 SER A N 1
ATOM 1521 C CA . SER A 1 201 ? 22.012 -0.027 -23.979 1.00 75.75 201 SER A CA 1
ATOM 1522 C C . SER A 1 201 ? 23.222 -0.642 -23.247 1.00 75.75 201 SER A C 1
ATOM 1524 O O . SER A 1 201 ? 23.145 -1.797 -22.804 1.00 75.75 201 SER A O 1
ATOM 1526 N N . SER A 1 202 ? 24.349 0.081 -23.169 1.00 83.06 202 SER A N 1
ATOM 1527 C CA . SER A 1 202 ? 25.556 -0.338 -22.452 1.00 83.06 202 SER A CA 1
ATOM 1528 C C . SER A 1 202 ? 25.533 0.020 -20.963 1.00 83.06 202 SER A C 1
ATOM 1530 O O . SER A 1 202 ? 26.300 -0.564 -20.194 1.00 83.06 202 SER A O 1
ATOM 1532 N N . ALA A 1 203 ? 24.621 0.900 -20.539 1.00 88.31 203 ALA A N 1
ATOM 1533 C CA . ALA A 1 203 ? 24.460 1.277 -19.146 1.00 88.31 203 ALA A CA 1
ATOM 1534 C C . ALA A 1 203 ? 24.122 0.054 -18.281 1.00 88.31 203 ALA A C 1
ATOM 1536 O O . ALA A 1 203 ? 23.224 -0.745 -18.571 1.00 88.31 203 ALA A O 1
ATOM 1537 N N . SER A 1 204 ? 24.861 -0.089 -17.183 1.00 91.94 204 SER A N 1
ATOM 1538 C CA . SER A 1 204 ? 24.640 -1.129 -16.178 1.00 91.94 204 SER A CA 1
ATOM 1539 C C . SER A 1 204 ? 23.536 -0.762 -15.187 1.00 91.94 204 SER A C 1
ATOM 1541 O O . SER A 1 204 ? 23.080 -1.632 -14.446 1.00 91.94 204 SER A O 1
ATOM 1543 N N . GLN A 1 205 ? 23.094 0.497 -15.170 1.00 95.06 205 GLN A N 1
ATOM 1544 C CA . GLN A 1 205 ? 22.138 1.022 -14.203 1.00 95.06 205 GLN A CA 1
ATOM 1545 C C . GLN A 1 205 ? 21.294 2.147 -14.806 1.00 95.06 205 GLN A C 1
ATOM 1547 O O . GLN A 1 205 ? 21.800 2.952 -15.584 1.00 95.06 205 GLN A O 1
ATOM 1552 N N . TYR A 1 206 ? 20.028 2.210 -14.393 1.00 95.81 206 TYR A N 1
ATOM 1553 C CA . TYR A 1 206 ? 19.078 3.262 -14.735 1.00 95.81 206 TYR A CA 1
ATOM 1554 C C . TYR A 1 206 ? 18.368 3.786 -13.494 1.00 95.81 206 TYR A C 1
ATOM 1556 O O . TYR A 1 206 ? 17.932 3.010 -12.649 1.00 95.81 206 TYR A O 1
ATOM 1564 N N . SER A 1 207 ? 18.195 5.100 -13.422 1.00 96.56 207 SER A N 1
ATOM 1565 C CA . SER A 1 207 ? 17.172 5.737 -12.601 1.00 96.56 207 SER A CA 1
ATOM 1566 C C . SER A 1 207 ? 15.907 5.859 -13.441 1.00 96.56 207 SER A C 1
ATOM 1568 O O . SER A 1 207 ? 15.955 6.431 -14.525 1.00 96.56 207 SER A O 1
ATOM 1570 N N . VAL A 1 208 ? 14.801 5.287 -12.982 1.00 96.94 208 VAL A N 1
ATOM 1571 C CA . VAL A 1 208 ? 13.534 5.186 -13.708 1.00 96.94 208 VAL A CA 1
ATOM 1572 C C . VAL A 1 208 ? 12.459 5.903 -12.906 1.00 96.94 208 VAL A C 1
ATOM 1574 O O . VAL A 1 208 ? 12.198 5.529 -11.764 1.00 96.94 208 VAL A O 1
ATOM 1577 N N . ILE A 1 209 ? 11.823 6.902 -13.510 1.00 97.06 209 ILE A N 1
ATOM 1578 C CA . ILE A 1 209 ? 10.637 7.573 -12.974 1.00 97.06 209 ILE A CA 1
ATOM 1579 C C . ILE A 1 209 ? 9.411 6.881 -13.562 1.00 97.06 209 ILE A C 1
ATOM 1581 O O . ILE A 1 209 ? 9.324 6.677 -14.777 1.00 97.06 209 ILE A O 1
ATOM 1585 N N . TYR A 1 210 ? 8.471 6.486 -12.715 1.00 97.00 210 TYR A N 1
ATOM 1586 C CA . TYR A 1 210 ? 7.297 5.722 -13.119 1.00 97.00 210 TYR A CA 1
ATOM 1587 C C . TYR A 1 210 ? 6.074 6.101 -12.293 1.00 97.00 210 TYR A C 1
ATOM 1589 O O . TYR A 1 210 ? 6.183 6.536 -11.148 1.00 97.00 210 TYR A O 1
ATOM 1597 N N . ARG A 1 211 ? 4.892 5.872 -12.869 1.00 96.69 211 ARG A N 1
ATOM 1598 C CA . ARG A 1 211 ? 3.612 6.029 -12.184 1.00 96.69 211 ARG A CA 1
ATOM 1599 C C . ARG A 1 211 ? 3.064 4.664 -11.787 1.00 96.69 211 ARG A C 1
ATOM 1601 O O . ARG A 1 211 ? 3.001 3.747 -12.610 1.00 96.69 211 ARG A O 1
ATOM 1608 N N . TYR A 1 212 ? 2.650 4.522 -10.536 1.00 96.12 212 TYR A N 1
ATOM 1609 C CA . TYR A 1 212 ? 2.045 3.310 -9.984 1.00 96.12 212 TYR A CA 1
ATOM 1610 C C . TYR A 1 212 ? 0.708 3.629 -9.321 1.00 96.12 212 TYR A C 1
ATOM 1612 O O . TYR A 1 212 ? 0.428 4.783 -9.026 1.00 96.12 212 TYR A O 1
ATOM 1620 N N . ALA A 1 213 ? -0.123 2.616 -9.094 1.00 95.62 213 ALA A N 1
ATOM 1621 C CA . ALA A 1 213 ? -1.271 2.723 -8.197 1.00 95.62 213 ALA A CA 1
ATOM 1622 C C . ALA A 1 213 ? -1.462 1.413 -7.434 1.00 95.62 213 ALA A C 1
ATOM 1624 O O . ALA A 1 213 ? -1.147 0.340 -7.959 1.00 95.62 213 ALA A O 1
ATOM 1625 N N . VAL A 1 214 ? -2.005 1.496 -6.228 1.00 95.44 214 VAL A N 1
ATOM 1626 C CA . VAL A 1 214 ? -2.321 0.346 -5.382 1.00 95.44 214 VAL A CA 1
ATOM 1627 C C . VAL A 1 214 ? -3.834 0.173 -5.389 1.00 95.44 214 VAL A C 1
ATOM 1629 O O . VAL A 1 214 ? -4.523 0.965 -4.757 1.00 95.44 214 VAL A O 1
ATO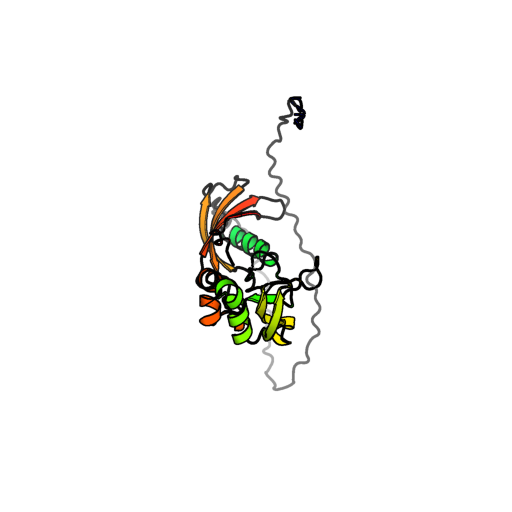M 1632 N N . PRO A 1 215 ? -4.393 -0.806 -6.121 1.00 93.44 215 PRO A N 1
ATOM 1633 C CA . PRO A 1 215 ? -5.833 -1.030 -6.100 1.00 93.44 215 PRO A CA 1
ATOM 1634 C C . PRO A 1 215 ? -6.246 -1.541 -4.709 1.00 93.44 215 PRO A C 1
ATOM 1636 O O . PRO A 1 215 ? -5.880 -2.666 -4.363 1.00 93.44 215 PRO A O 1
ATOM 1639 N N . PRO A 1 216 ? -6.996 -0.760 -3.910 1.00 94.19 216 PRO A N 1
ATOM 1640 C CA . PRO A 1 216 ? -7.335 -1.158 -2.555 1.00 94.19 216 PRO A CA 1
ATOM 1641 C C . PRO A 1 216 ? -8.399 -2.268 -2.571 1.00 94.19 216 PRO A C 1
ATOM 1643 O O . PRO A 1 216 ? -9.256 -2.305 -3.465 1.00 94.19 216 PRO A O 1
ATOM 1646 N N . PRO A 1 217 ? -8.425 -3.152 -1.561 1.00 95.38 217 PRO A N 1
ATOM 1647 C CA . PRO A 1 217 ? -9.527 -4.080 -1.374 1.00 95.38 217 PRO A CA 1
ATOM 1648 C C . PRO A 1 217 ? -10.814 -3.312 -1.059 1.00 95.38 217 PRO A C 1
ATOM 1650 O O . PRO A 1 217 ? -10.790 -2.170 -0.597 1.00 95.38 217 PRO A O 1
ATOM 1653 N N . SER A 1 218 ? -11.965 -3.959 -1.251 1.00 94.88 218 SER A N 1
ATOM 1654 C CA . SER A 1 218 ? -13.274 -3.314 -1.066 1.00 94.88 218 SER A CA 1
ATOM 1655 C C . SER A 1 218 ? -13.467 -2.707 0.326 1.00 94.88 218 SER A C 1
ATOM 1657 O O . SER A 1 218 ? -14.089 -1.657 0.441 1.00 94.88 218 SER A O 1
ATOM 1659 N N . TRP A 1 219 ? -12.898 -3.318 1.371 1.00 94.88 219 TRP A N 1
ATOM 1660 C CA . TRP A 1 219 ? -12.964 -2.794 2.737 1.00 94.88 219 TRP A CA 1
ATOM 1661 C C . TRP A 1 219 ? -12.156 -1.504 2.936 1.00 94.88 219 TRP A C 1
ATOM 1663 O O . TRP A 1 219 ? -12.489 -0.742 3.832 1.00 94.88 219 TRP A O 1
ATOM 1673 N N . ALA A 1 220 ? -11.127 -1.252 2.119 1.00 96.00 220 ALA A N 1
ATOM 1674 C CA . ALA A 1 220 ? -10.263 -0.072 2.208 1.00 96.00 220 ALA A CA 1
ATOM 1675 C C . ALA A 1 220 ? -10.680 1.053 1.246 1.00 96.00 220 ALA A C 1
ATOM 1677 O O . ALA A 1 220 ? -10.226 2.184 1.386 1.00 96.00 220 ALA A O 1
ATOM 1678 N N . ASN A 1 221 ? -11.543 0.769 0.266 1.00 94.81 221 ASN A N 1
ATOM 1679 C CA . ASN A 1 221 ? -11.958 1.741 -0.748 1.00 94.81 221 ASN A CA 1
ATOM 1680 C C . ASN A 1 221 ? -13.150 2.623 -0.319 1.00 94.81 221 ASN A C 1
ATOM 1682 O O . ASN A 1 221 ? -13.827 3.193 -1.175 1.00 94.81 221 ASN A O 1
ATOM 1686 N N . THR A 1 222 ? -13.446 2.719 0.977 1.00 94.31 222 THR A N 1
ATOM 1687 C CA . THR A 1 222 ? -14.521 3.580 1.492 1.00 94.31 222 THR A CA 1
ATOM 1688 C C . THR A 1 222 ? -14.013 4.995 1.771 1.00 94.31 222 THR A C 1
ATOM 1690 O O . THR A 1 222 ? -12.806 5.224 1.909 1.00 94.31 222 THR A O 1
ATOM 1693 N N . SER A 1 223 ? -14.926 5.966 1.844 1.00 93.44 223 SER A N 1
ATOM 1694 C CA . SER A 1 223 ? -14.597 7.353 2.196 1.00 93.44 223 SER A CA 1
ATOM 1695 C C . SER A 1 223 ? -13.943 7.439 3.569 1.00 93.44 223 SER A C 1
ATOM 1697 O O . SER A 1 223 ? -12.932 8.116 3.727 1.00 93.44 223 SER A O 1
ATOM 1699 N N . GLU A 1 224 ? -14.472 6.699 4.538 1.00 92.56 224 GLU A N 1
ATOM 1700 C CA . GLU A 1 224 ? -14.026 6.700 5.930 1.00 92.56 224 GLU A CA 1
ATOM 1701 C C . GLU A 1 224 ? -12.583 6.203 6.021 1.00 92.56 224 GLU A C 1
ATOM 1703 O O . GLU A 1 224 ? -11.744 6.839 6.659 1.00 92.56 224 GLU A O 1
ATOM 1708 N N . MET A 1 225 ? -12.263 5.123 5.299 1.00 95.12 225 MET A N 1
ATOM 1709 C CA . MET A 1 225 ? -10.908 4.579 5.238 1.00 95.12 225 MET A CA 1
ATOM 1710 C C . MET A 1 225 ? -9.932 5.546 4.576 1.00 95.12 225 MET A C 1
ATOM 1712 O O . MET A 1 225 ? -8.852 5.776 5.113 1.00 95.12 225 MET A O 1
ATOM 1716 N N . LYS A 1 226 ? -10.311 6.170 3.458 1.00 94.06 226 LYS A N 1
ATOM 1717 C CA . LYS A 1 226 ? -9.478 7.176 2.780 1.00 94.06 226 LYS A CA 1
ATOM 1718 C C . LYS A 1 226 ? -9.267 8.433 3.628 1.00 94.06 226 LYS A C 1
ATOM 1720 O O . LYS A 1 226 ? -8.205 9.044 3.566 1.00 94.06 226 LYS A O 1
ATOM 1725 N N . THR A 1 227 ? -10.248 8.818 4.443 1.00 93.00 227 THR A N 1
ATOM 1726 C CA . THR A 1 227 ? -10.130 9.944 5.379 1.00 93.00 227 THR A CA 1
ATOM 1727 C C . THR A 1 227 ? -9.282 9.597 6.604 1.00 93.00 227 THR A C 1
ATOM 1729 O O . THR A 1 227 ? -8.538 10.45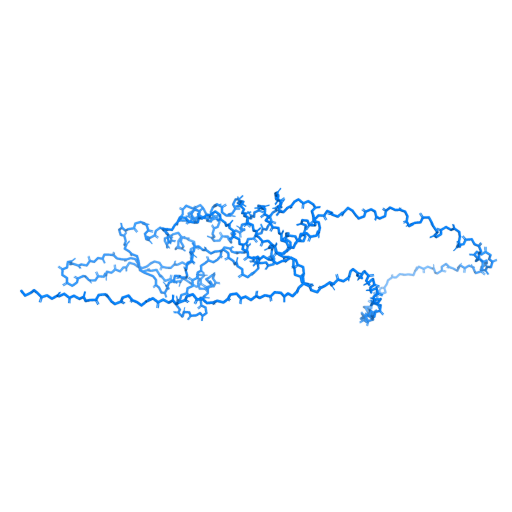3 7.091 1.00 93.00 227 THR A O 1
ATOM 1732 N N . ALA A 1 228 ? -9.389 8.376 7.130 1.00 93.50 228 ALA A N 1
ATOM 1733 C CA . ALA A 1 228 ? -8.601 7.902 8.268 1.00 93.50 228 ALA A CA 1
ATOM 1734 C C . ALA A 1 228 ? -7.145 7.606 7.897 1.00 93.50 228 ALA A C 1
ATOM 1736 O O . ALA A 1 228 ? -6.239 7.946 8.658 1.00 93.50 228 ALA A O 1
ATOM 1737 N N . PHE A 1 229 ? -6.930 7.076 6.696 1.00 92.88 229 PHE A N 1
ATOM 1738 C CA . PHE A 1 229 ? -5.632 6.732 6.136 1.00 92.88 229 PHE A CA 1
ATOM 1739 C C . PHE A 1 229 ? -5.450 7.456 4.792 1.00 92.88 229 PHE A C 1
ATOM 1741 O O . PHE A 1 229 ? -5.691 6.869 3.734 1.00 92.88 229 PHE A O 1
ATOM 1748 N N . PRO A 1 230 ? -5.010 8.731 4.797 1.00 90.94 230 PRO A N 1
ATOM 1749 C CA . PRO A 1 230 ? -4.860 9.533 3.575 1.00 90.94 230 PRO A CA 1
ATOM 1750 C C . PRO A 1 230 ? -3.973 8.889 2.501 1.00 90.94 230 PRO A C 1
ATOM 1752 O O . PRO A 1 230 ? -4.140 9.150 1.311 1.00 90.94 230 PRO A O 1
ATOM 1755 N N . LEU A 1 231 ? -3.053 8.018 2.917 1.00 87.94 231 LEU A N 1
ATOM 1756 C CA . LEU A 1 231 ? -2.187 7.239 2.033 1.00 87.94 231 LEU A CA 1
ATOM 1757 C C . LEU A 1 231 ? -2.983 6.287 1.150 1.00 87.94 231 LEU A C 1
ATOM 1759 O O . LEU A 1 231 ? -2.716 6.205 -0.040 1.00 87.94 231 LEU A O 1
ATOM 1763 N N . VAL A 1 232 ? -4.030 5.659 1.692 1.00 92.44 232 VAL A N 1
ATOM 1764 C CA . VAL A 1 232 ? -4.921 4.795 0.911 1.00 92.44 232 VAL A CA 1
ATOM 1765 C C . VAL A 1 232 ? -5.515 5.588 -0.244 1.00 92.44 232 VAL A C 1
ATOM 1767 O O . VAL A 1 232 ? -5.517 5.106 -1.371 1.00 92.44 232 VAL A O 1
ATOM 1770 N N . ALA A 1 233 ? -5.987 6.812 0.008 1.00 91.75 233 ALA A N 1
ATOM 1771 C CA . ALA A 1 233 ? -6.534 7.671 -1.038 1.00 91.75 233 ALA A CA 1
ATOM 1772 C C . ALA A 1 233 ? -5.463 8.005 -2.087 1.00 91.75 233 ALA A C 1
ATOM 1774 O O . ALA A 1 233 ? -5.649 7.754 -3.276 1.00 91.75 233 ALA A O 1
ATOM 1775 N N . ARG A 1 234 ? -4.307 8.482 -1.614 1.00 90.62 234 ARG A N 1
ATOM 1776 C CA . ARG A 1 234 ? -3.168 8.887 -2.439 1.00 90.62 234 ARG A CA 1
ATOM 1777 C C . ARG A 1 234 ? -2.682 7.759 -3.356 1.00 90.62 234 ARG A C 1
ATOM 1779 O O . ARG A 1 234 ? -2.540 7.963 -4.561 1.00 90.62 234 ARG A O 1
ATOM 1786 N N . ASP A 1 235 ? -2.413 6.588 -2.792 1.00 90.69 235 ASP A N 1
ATOM 1787 C CA . ASP A 1 235 ? -1.813 5.460 -3.505 1.00 90.69 235 ASP A CA 1
ATOM 1788 C C . ASP A 1 235 ? -2.841 4.737 -4.394 1.00 90.69 235 ASP A C 1
ATOM 1790 O O . ASP A 1 235 ? -2.467 4.176 -5.428 1.00 90.69 235 ASP A O 1
ATOM 1794 N N . SER A 1 236 ? -4.140 4.838 -4.079 1.00 91.44 236 SER A N 1
ATOM 1795 C CA . SER A 1 236 ? -5.224 4.354 -4.951 1.00 91.44 236 SER A CA 1
ATOM 1796 C C . SER A 1 236 ? -5.381 5.179 -6.229 1.00 91.44 236 SER A C 1
ATOM 1798 O O . SER A 1 236 ? -5.612 4.609 -7.297 1.00 91.44 236 SER A O 1
ATOM 1800 N N . ASP A 1 237 ? -5.256 6.505 -6.132 1.00 88.81 237 ASP A N 1
ATOM 1801 C CA . ASP A 1 237 ? -5.455 7.426 -7.263 1.00 88.81 237 ASP A CA 1
ATOM 1802 C C . ASP A 1 237 ? -4.244 7.457 -8.216 1.00 88.81 237 ASP A C 1
ATOM 1804 O O . ASP A 1 237 ? -4.349 7.853 -9.380 1.00 88.81 237 ASP A O 1
ATOM 1808 N N . GLY A 1 238 ? -3.106 6.954 -7.739 1.00 90.75 238 GLY A N 1
ATOM 1809 C CA . GLY A 1 238 ? -1.879 6.767 -8.493 1.00 90.75 238 GLY A CA 1
ATOM 1810 C C . GLY A 1 238 ? -0.833 7.839 -8.206 1.00 90.75 238 GLY A C 1
ATOM 1811 O O . GLY A 1 238 ? -1.126 9.030 -8.155 1.00 90.75 238 GLY A O 1
ATOM 1812 N N . GLN A 1 239 ? 0.412 7.404 -8.034 1.00 92.62 239 GLN A N 1
ATOM 1813 C CA . GLN A 1 239 ? 1.542 8.224 -7.608 1.00 92.62 239 GLN A CA 1
ATOM 1814 C C . GLN A 1 239 ? 2.750 8.029 -8.509 1.00 92.62 239 GLN A C 1
ATOM 1816 O O . GLN A 1 239 ? 2.897 7.003 -9.173 1.00 92.62 239 GLN A O 1
ATOM 1821 N N . GLU A 1 240 ? 3.620 9.032 -8.516 1.00 94.88 240 GLU A N 1
ATOM 1822 C CA . GLU A 1 240 ? 4.927 8.950 -9.153 1.00 94.88 240 GLU A CA 1
ATOM 1823 C C . GLU A 1 240 ? 5.980 8.510 -8.132 1.00 94.88 240 GLU A C 1
ATOM 1825 O O . GLU A 1 240 ? 5.969 8.945 -6.980 1.00 94.88 240 GLU A O 1
ATOM 1830 N N . ALA A 1 241 ? 6.886 7.636 -8.555 1.00 95.81 241 ALA A N 1
ATOM 1831 C CA . ALA A 1 241 ? 8.042 7.220 -7.780 1.00 95.81 241 ALA A CA 1
ATOM 1832 C C . ALA A 1 241 ? 9.264 7.061 -8.681 1.00 95.81 241 ALA A C 1
ATOM 1834 O O . ALA A 1 241 ? 9.161 6.920 -9.903 1.00 95.81 241 ALA A O 1
ATOM 1835 N N . THR A 1 242 ? 10.429 7.038 -8.040 1.00 97.12 242 THR A N 1
ATOM 1836 C CA . THR A 1 242 ? 11.710 6.821 -8.708 1.00 97.12 242 THR A CA 1
ATOM 1837 C C . THR A 1 242 ? 12.322 5.525 -8.207 1.00 97.12 242 THR A C 1
ATOM 1839 O O . THR A 1 242 ? 12.346 5.264 -7.006 1.00 97.12 242 THR A O 1
ATOM 1842 N N . ALA A 1 243 ? 12.840 4.703 -9.112 1.00 97.69 243 ALA A N 1
ATOM 1843 C CA . ALA A 1 243 ? 13.576 3.497 -8.763 1.00 97.69 243 ALA A CA 1
ATOM 1844 C C . ALA A 1 243 ? 14.912 3.438 -9.483 1.00 97.69 243 ALA A C 1
ATOM 1846 O O . ALA A 1 243 ? 15.048 3.847 -10.631 1.00 97.69 243 ALA A O 1
ATOM 1847 N N . THR A 1 244 ? 15.894 2.860 -8.809 1.00 97.56 244 THR A N 1
ATOM 1848 C CA . THR A 1 244 ? 17.172 2.509 -9.411 1.00 97.56 244 THR A CA 1
ATOM 1849 C C . THR A 1 244 ? 17.145 1.044 -9.817 1.00 97.56 244 THR A C 1
ATOM 1851 O O . THR A 1 244 ? 16.960 0.174 -8.967 1.00 97.56 244 THR A O 1
ATOM 1854 N N . LEU A 1 245 ? 17.342 0.759 -11.102 1.00 96.81 245 LEU A N 1
ATOM 1855 C CA . LEU A 1 245 ? 17.403 -0.588 -11.658 1.00 96.81 245 LEU A CA 1
ATOM 1856 C C . LEU A 1 245 ? 18.828 -0.874 -12.127 1.00 96.81 245 LEU A C 1
ATOM 1858 O O . LEU A 1 245 ? 19.412 -0.069 -12.845 1.00 96.81 245 LEU A O 1
ATOM 1862 N N . ALA A 1 246 ? 19.372 -2.030 -11.763 1.00 95.44 246 ALA A N 1
ATOM 1863 C CA . ALA A 1 246 ? 20.669 -2.503 -12.234 1.00 95.44 246 ALA A CA 1
ATOM 1864 C C . ALA A 1 246 ? 20.507 -3.733 -13.128 1.00 95.44 246 ALA A C 1
ATOM 1866 O O . ALA A 1 246 ? 19.615 -4.564 -12.930 1.00 95.44 246 ALA A O 1
ATOM 1867 N N . LYS A 1 247 ? 21.373 -3.841 -14.132 1.00 92.62 247 LYS A N 1
ATOM 1868 C CA . LYS A 1 247 ? 21.404 -4.960 -15.066 1.00 92.62 247 LYS A CA 1
ATOM 1869 C C . LYS A 1 247 ? 22.068 -6.154 -14.386 1.00 92.62 247 LYS A C 1
ATOM 1871 O O . LYS A 1 247 ? 23.207 -6.060 -13.940 1.00 92.62 247 LYS A O 1
ATOM 1876 N N . SER A 1 248 ? 21.370 -7.282 -14.343 1.00 91.25 248 SER A N 1
ATOM 1877 C CA . SER A 1 248 ? 21.885 -8.559 -13.843 1.00 91.25 248 SER A CA 1
ATOM 1878 C C . SER A 1 248 ? 21.876 -9.620 -14.949 1.00 91.25 248 SER A C 1
ATOM 1880 O O . SER A 1 248 ? 21.325 -9.405 -16.033 1.00 91.25 248 SER A O 1
ATOM 1882 N N . SER A 1 249 ? 22.439 -10.798 -14.670 1.00 89.19 249 SER A N 1
ATOM 1883 C CA . SER A 1 249 ? 22.350 -11.965 -15.561 1.00 89.19 249 SER A CA 1
ATOM 1884 C C . SER A 1 249 ? 20.910 -12.438 -15.802 1.00 89.19 249 SER A C 1
ATOM 1886 O O . SER A 1 249 ? 20.641 -13.047 -16.832 1.00 89.19 249 SER A O 1
ATOM 1888 N N . ASN A 1 250 ? 19.984 -12.122 -14.888 1.00 87.44 250 ASN A N 1
ATOM 1889 C CA . ASN A 1 250 ? 18.572 -12.508 -14.946 1.00 87.44 250 ASN A CA 1
ATOM 1890 C C . ASN A 1 250 ? 17.657 -11.363 -15.425 1.00 87.44 250 ASN A C 1
ATOM 1892 O O . ASN A 1 250 ? 16.441 -11.434 -15.258 1.00 87.44 250 ASN A O 1
ATOM 1896 N N . GLY A 1 251 ? 18.226 -10.295 -15.994 1.00 89.81 251 GLY A N 1
ATOM 1897 C CA . GLY A 1 251 ? 17.496 -9.093 -16.403 1.00 89.81 251 GLY A CA 1
ATOM 1898 C C . GLY A 1 251 ? 17.640 -7.940 -15.409 1.00 89.81 251 GLY A C 1
ATOM 1899 O O . GLY A 1 251 ? 18.592 -7.890 -14.628 1.00 89.81 251 GLY A O 1
ATOM 1900 N N . TRP A 1 252 ? 16.722 -6.977 -15.464 1.00 94.56 252 TRP A N 1
ATOM 1901 C CA . TRP A 1 252 ? 16.757 -5.800 -14.595 1.00 94.56 252 TRP A CA 1
ATOM 1902 C C . TRP A 1 252 ? 16.316 -6.133 -13.171 1.00 94.56 252 TRP A C 1
ATOM 1904 O O . TRP A 1 252 ? 15.318 -6.819 -12.968 1.00 94.56 252 TRP A O 1
ATOM 1914 N N . GLN A 1 253 ? 17.044 -5.612 -12.187 1.00 95.56 253 GLN A N 1
ATOM 1915 C CA . GLN A 1 253 ? 16.746 -5.781 -10.769 1.00 95.56 253 GLN A CA 1
ATOM 1916 C C . GLN A 1 253 ? 16.670 -4.431 -10.069 1.00 95.56 253 GLN A C 1
ATOM 1918 O O . GLN A 1 253 ? 17.556 -3.590 -10.232 1.00 95.56 253 GLN A O 1
ATOM 1923 N N . VAL A 1 254 ? 15.633 -4.244 -9.259 1.00 96.88 254 VAL A N 1
ATOM 1924 C CA . VAL A 1 254 ? 15.449 -3.041 -8.443 1.00 96.88 254 VAL A CA 1
ATOM 1925 C C . VAL A 1 254 ? 16.468 -3.038 -7.302 1.00 96.88 254 VAL A C 1
ATOM 1927 O O . VAL A 1 254 ? 16.550 -3.999 -6.544 1.00 96.88 254 VAL A O 1
ATOM 1930 N N . GLN A 1 255 ? 17.246 -1.963 -7.199 1.00 96.06 255 GLN A N 1
ATOM 1931 C CA . GLN A 1 255 ? 18.239 -1.739 -6.142 1.00 96.06 255 GLN A CA 1
ATOM 1932 C C . GLN A 1 255 ? 17.682 -0.862 -5.023 1.00 96.06 255 GLN A C 1
ATOM 1934 O O . GLN A 1 255 ? 17.935 -1.090 -3.846 1.00 96.06 255 GLN A O 1
ATOM 1939 N N . ASN A 1 256 ? 16.928 0.167 -5.404 1.00 94.56 256 ASN A N 1
ATOM 1940 C CA . ASN A 1 256 ? 16.314 1.110 -4.485 1.00 94.56 256 ASN A CA 1
ATOM 1941 C C . ASN A 1 256 ? 15.023 1.645 -5.100 1.00 94.56 256 ASN A C 1
ATOM 1943 O O . ASN A 1 256 ? 14.947 1.823 -6.320 1.00 94.56 256 ASN A O 1
ATOM 1947 N N . VAL A 1 257 ? 14.049 1.938 -4.245 1.00 94.56 257 VAL A N 1
ATOM 1948 C CA . VAL A 1 257 ? 12.871 2.721 -4.596 1.00 94.56 257 VAL A CA 1
ATOM 1949 C C . VAL A 1 257 ? 12.768 3.914 -3.652 1.00 94.56 257 VAL A C 1
ATOM 1951 O O . VAL A 1 257 ? 12.886 3.771 -2.439 1.00 94.56 257 VAL A O 1
ATOM 1954 N N . SER A 1 258 ? 12.522 5.088 -4.222 1.00 91.94 258 SER A N 1
ATOM 1955 C CA . SER A 1 258 ? 12.190 6.319 -3.517 1.00 91.94 258 SER A CA 1
ATOM 1956 C C . SER A 1 258 ? 10.740 6.679 -3.835 1.00 91.94 258 SER A C 1
ATOM 1958 O O . SER A 1 258 ? 10.432 7.160 -4.928 1.00 91.94 258 SER A O 1
ATOM 1960 N N . GLN A 1 259 ? 9.846 6.393 -2.888 1.00 83.50 259 GLN A N 1
ATOM 1961 C CA . GLN A 1 259 ? 8.439 6.793 -2.942 1.00 83.50 259 GLN A CA 1
ATOM 1962 C C . GLN A 1 259 ? 8.248 8.128 -2.205 1.00 83.50 259 GLN A C 1
ATOM 1964 O O . GLN A 1 259 ? 9.054 8.453 -1.328 1.00 83.50 259 GLN A O 1
ATOM 1969 N N . PRO A 1 260 ? 7.191 8.899 -2.516 1.00 74.06 260 PRO A N 1
ATOM 1970 C CA . PRO A 1 260 ? 6.846 10.094 -1.756 1.00 74.06 260 PRO A CA 1
ATOM 1971 C C . PRO A 1 260 ? 6.701 9.758 -0.267 1.00 74.06 260 PRO A C 1
ATOM 1973 O O . PRO A 1 260 ? 5.842 8.959 0.120 1.00 74.06 260 PRO A O 1
ATOM 1976 N N . THR A 1 261 ? 7.561 10.355 0.561 1.00 58.12 261 THR A N 1
ATOM 1977 C CA . THR A 1 261 ? 7.690 10.019 1.980 1.00 58.12 261 THR A CA 1
ATOM 1978 C C . THR A 1 261 ? 6.348 10.128 2.697 1.00 58.12 261 THR A C 1
ATOM 1980 O O . THR A 1 261 ? 5.639 11.130 2.595 1.00 58.12 261 THR A O 1
ATOM 1983 N N . GLN A 1 262 ? 6.006 9.082 3.442 1.00 56.53 262 GLN A N 1
ATOM 1984 C CA . GLN A 1 262 ? 4.868 9.066 4.346 1.00 56.53 262 GLN A CA 1
ATOM 1985 C C . GLN A 1 262 ? 5.130 10.039 5.511 1.00 56.53 262 GLN A C 1
ATOM 1987 O O . GLN A 1 262 ? 6.210 9.974 6.104 1.00 56.53 262 GLN A O 1
ATOM 1992 N N . PRO A 1 263 ? 4.191 10.935 5.875 1.00 48.28 263 PRO A N 1
ATOM 1993 C CA . PRO A 1 263 ? 4.325 11.705 7.102 1.00 48.28 263 PRO A CA 1
ATOM 1994 C C . PRO A 1 263 ? 4.382 10.730 8.283 1.00 48.28 263 PRO A C 1
ATOM 1996 O O . PRO A 1 263 ? 3.454 9.956 8.514 1.00 48.28 263 PRO A O 1
ATOM 1999 N N . SER A 1 264 ? 5.498 10.733 9.006 1.00 39.66 264 SER A N 1
ATOM 2000 C CA . SER A 1 264 ? 5.727 9.908 10.190 1.00 39.66 264 SER A CA 1
ATOM 2001 C C . SER A 1 264 ? 4.844 10.399 11.341 1.00 39.66 264 SER A C 1
ATOM 2003 O O . SER A 1 264 ? 5.262 11.260 12.113 1.00 39.66 264 SER A O 1
ATOM 2005 N N . GLY A 1 265 ? 3.603 9.920 11.421 1.00 43.44 265 GLY A N 1
ATOM 2006 C CA . GLY A 1 265 ? 2.671 10.357 12.463 1.00 43.44 265 GLY A CA 1
ATOM 2007 C C . GLY A 1 265 ? 1.354 9.587 12.567 1.00 43.44 265 GLY A C 1
ATOM 2008 O O . GLY A 1 265 ? 0.421 10.133 13.146 1.00 43.44 265 GLY A O 1
ATOM 2009 N N . GLN A 1 266 ? 1.252 8.374 12.012 1.00 43.38 266 GLN A N 1
ATOM 2010 C CA . GLN A 1 266 ? 0.070 7.509 12.156 1.00 43.38 266 GLN A CA 1
ATOM 2011 C C . GLN A 1 266 ? 0.453 6.129 12.678 1.00 43.38 266 GLN A C 1
ATOM 2013 O O . GLN A 1 266 ? 1.487 5.600 12.207 1.00 43.38 266 GLN A O 1
#

Sequence (266 aa):
MEGAERVTARAQPDGMTSEHGLLRSRSACHLVITLRAAEMTKSYPRAPCPRLHPIPCRKGNPILMRTAILTIVLTAAAALTAGCHTNTVDTFAFKSALNTYYASHPDCLWNQPVKFPAQADSSDESQTKGFDALTDAGLMNRTPGEKQRFLIGSKRVNNYDLSDKGRSARVADPAEPGYGNFCLGTPQIKSIESYVPGNDSSASQYSVIYRYAVPPPSWANTSEMKTAFPLVARDSDGQEATATLAKSSNGWQVQNVSQPTQPSGQ

Radius of gyration: 32.8 Å; chains: 1; bounding box: 71×56×108 Å

pLDDT: mean 77.11, std 21.48, range [37.59, 97.81]

Organism: NCBI:txid2043161

Foldseek 3Di:
DDDDDDDDDDDDDDDDDDDDDDDDDDDDPPPPPDDPPDDPPPDDPDDDDDDDDDDDDDDDDDDDPPDDPPPPPPPPPPPPPDPPPQLADDVVLVQVQLQVVLQPPFAFLDPFWDAPQDKDQPPDCLRCLQLVLCVVLVQWDWDWDWDQDPPDGITIMITIHGDPNNVVQWDADPVDPRTTTRTQTTKHWDFWDDKPPGSDSVDQKIKTKTKIARRGPPSCPDPSNCVSRVVSVVRHVIAIWIWMWGQDPVGIHTPDIDGDDDPPRD

Secondary structure (DSSP, 8-state):
---PPP--PPP--------------------------------PPPPPPPP--------------SS-SSSSSSSSSSS-S---------HHHHHHHHHHHHTT--EESSSSPEESSEEEETT-HHHHHHHHHHHHTTSEEEEEEEEE-TTS-EEEEEEEEE-HHHHHHEEE-SSSTTEEEEEEE--EEEEEEEEES-S-TT-SEEEEEEEEE----TTTSSHHHHHH-HHHHHHHH-EEEEEEEEEETTEEEEEEEEPPPPPS--